Protein AF-A0A6N3CPX9-F1 (afdb_monomer)

Sequence (231 aa):
MLNNKYKLFLEKNFPHSSILKNNNHIKLYKWIYKIDISTDIFLSKLNNNMVSSTLLERFRDILYRFLIIIPLNDAYSSNFYMRLITENILKIVYSLYSTNTLEDIDKIKYRHLNSKLKEIYKNDTYIKSDTDNLFSFYGKYSNEVHNKNYIANIKDMESLINEESTLLNSIFQDFCSMLTIYQKILIYKLQLSQVDLNTSQKLRFEHSLGKEERDKFIALINSINQPTYTL

Radius of gyration: 18.66 Å; Cα contacts (8 Å, |Δi|>4): 195; chains: 1; bounding box: 42×41×58 Å

pLDDT: mean 87.14, std 11.0, range [33.44, 97.69]

Nearest PDB structures (foldseek):
  7sqc-assembly1_1W  TM=2.097E-01  e=2.859E+00  Chlamydomonas reinhardtii
  5vtl-assembly1_A  TM=1.543E-01  e=4.889E+00  Trypanosoma brucei
  7rtw-assembly1_B  TM=1.409E-01  e=7.647E+00  Mus musculus

Foldseek 3Di:
DQLVVLLVVCCVPLVLFLPNVDCLLSVLSLLLVLLVLLLVLLLVLCVPLVLLNVLSVVLNVLSVVLNVVVSLVQLLVNLVSQLVNLLSLLLSLLSLVDPDDNVRSVPDDPVNSVVSVVVVCVVVVPLVVLNVLSVVSNVVSVCVNVPPDPVVVVVSVVCSVVNPDPSSVVCVVVVSSNSLSSLLSSLQSSVDAPVSQDPVSLVSCCVNPRPVRSVVSNVSSCVNNDPPPPD

Mean predicted aligned error: 5.88 Å

Secondary structure (DSSP, 8-state):
-HHHHHHHHHHHH-TT-GGGGSTHHHHHHHHHHHHHHHHHHHHHHSTT-HHHHHHHHHHHHHHHHHHHHGGGT-HHHHHHHHHHHHHHHHHHHHHTT----HHHHHH--HHHHHHHHHHHTTT--TTHHHHHHHHHHHHHHHHHHH---HHHHHHHHHHHHTT---HHHHHHHHHHHHHHHHHHHHHHHTT--GGGS-HHHHHHHHHHH-HHHHHHHHHHHHHHHS-----

Solvent-accessible surface area (backbone atoms only — not comparable to full-atom values): 12992 Å² total; per-residue (Å²): 118,59,66,56,54,57,51,53,50,38,56,71,77,41,70,76,24,37,56,74,80,46,71,60,59,52,53,51,51,51,50,52,54,53,47,54,57,50,49,56,56,52,51,73,66,44,78,85,42,60,50,38,47,52,44,53,52,51,46,51,53,52,53,56,50,43,67,66,46,54,52,67,62,44,64,59,63,46,29,46,47,54,23,50,53,38,51,46,50,53,51,37,58,49,41,77,79,48,92,66,52,58,68,56,59,70,67,52,50,67,78,57,47,53,58,55,50,55,61,53,32,76,81,44,60,84,55,39,66,56,47,55,50,43,54,50,50,29,52,53,26,48,46,63,61,66,56,85,50,68,70,58,53,52,52,51,52,51,33,51,75,68,38,69,58,59,60,66,73,74,46,46,63,58,51,54,51,53,52,49,42,50,51,52,50,50,34,55,75,67,65,47,50,77,85,72,57,47,70,68,61,52,48,50,34,31,76,60,68,28,61,68,56,40,51,52,53,52,49,52,36,48,70,66,69,53,78,82,78,78,126

Structure (mmCIF, N/CA/C/O backbone):
data_AF-A0A6N3CPX9-F1
#
_entry.id   AF-A0A6N3CPX9-F1
#
loop_
_atom_site.group_PDB
_atom_site.id
_atom_site.type_symbol
_atom_site.label_atom_id
_atom_site.label_alt_id
_atom_site.label_comp_id
_atom_site.label_asym_id
_atom_site.label_entity_id
_atom_site.label_seq_id
_atom_site.pdbx_PDB_ins_code
_atom_site.Cartn_x
_atom_site.Cartn_y
_atom_site.Cartn_z
_atom_site.occupancy
_atom_site.B_iso_or_equiv
_atom_site.auth_seq_id
_atom_site.auth_comp_id
_atom_site.auth_asym_id
_atom_site.auth_atom_id
_atom_site.pdbx_PDB_model_num
ATOM 1 N N . MET A 1 1 ? 9.655 -21.040 0.738 1.00 56.59 1 MET A N 1
ATOM 2 C CA . MET A 1 1 ? 8.827 -21.453 -0.423 1.00 56.59 1 MET A CA 1
ATOM 3 C C . MET A 1 1 ? 8.205 -20.286 -1.196 1.00 56.59 1 MET A C 1
ATOM 5 O O . MET A 1 1 ? 8.233 -20.342 -2.417 1.00 56.59 1 MET A O 1
ATOM 9 N N . LEU A 1 2 ? 7.680 -19.229 -0.555 1.00 61.69 2 LEU A N 1
ATOM 10 C CA . LEU A 1 2 ? 7.028 -18.108 -1.262 1.00 61.69 2 LEU A CA 1
ATOM 11 C C . LEU A 1 2 ? 7.986 -17.315 -2.184 1.00 61.69 2 LEU A C 1
ATOM 13 O O . LEU A 1 2 ? 7.649 -17.048 -3.333 1.00 61.69 2 LEU A O 1
ATOM 17 N N . ASN A 1 3 ? 9.205 -17.020 -1.712 1.00 64.44 3 ASN A N 1
ATOM 18 C CA . ASN A 1 3 ? 10.206 -16.215 -2.439 1.00 64.44 3 ASN A CA 1
ATOM 19 C C . ASN A 1 3 ? 10.623 -16.818 -3.788 1.00 64.44 3 ASN A C 1
ATOM 21 O O . ASN A 1 3 ? 10.877 -16.080 -4.734 1.00 64.44 3 ASN A O 1
ATOM 25 N N . ASN A 1 4 ? 10.659 -18.151 -3.885 1.00 75.75 4 ASN A N 1
ATOM 26 C CA . ASN A 1 4 ? 11.041 -18.820 -5.125 1.00 75.75 4 ASN A CA 1
ATOM 27 C C . ASN A 1 4 ? 9.941 -18.719 -6.183 1.00 75.75 4 ASN A C 1
ATOM 29 O O . ASN A 1 4 ? 10.266 -18.661 -7.357 1.00 75.75 4 ASN A O 1
ATOM 33 N N . LYS A 1 5 ? 8.656 -18.645 -5.806 1.00 85.56 5 LYS A N 1
ATOM 34 C CA . LYS A 1 5 ? 7.562 -18.609 -6.791 1.00 85.56 5 LYS A CA 1
ATOM 35 C C . LYS A 1 5 ? 7.587 -17.338 -7.637 1.00 85.56 5 LYS A C 1
ATOM 37 O O . LYS A 1 5 ? 7.495 -17.429 -8.854 1.00 85.56 5 LYS A O 1
ATOM 42 N N . TYR A 1 6 ? 7.740 -16.172 -7.006 1.00 89.56 6 TYR A N 1
ATOM 43 C CA . TYR A 1 6 ? 7.786 -14.909 -7.745 1.00 89.56 6 TYR A CA 1
ATOM 44 C C . TYR A 1 6 ? 9.080 -14.766 -8.547 1.00 89.56 6 TYR A C 1
ATOM 46 O O . TYR A 1 6 ? 9.027 -14.389 -9.710 1.00 89.56 6 TYR A O 1
ATOM 54 N N . LYS A 1 7 ? 10.227 -15.157 -7.977 1.00 90.56 7 LYS A N 1
ATOM 55 C CA . LYS A 1 7 ? 11.491 -15.187 -8.721 1.00 90.56 7 LYS A CA 1
ATOM 56 C C . LYS A 1 7 ? 11.392 -16.072 -9.974 1.00 90.56 7 LYS A C 1
ATOM 58 O O . LYS A 1 7 ? 11.684 -15.592 -11.059 1.00 90.56 7 LYS A O 1
ATOM 63 N N . LEU A 1 8 ? 10.880 -17.300 -9.844 1.00 91.94 8 LEU A N 1
ATOM 64 C CA . LEU A 1 8 ? 10.663 -18.208 -10.979 1.00 91.94 8 LEU A CA 1
ATOM 65 C C . LEU A 1 8 ? 9.677 -17.636 -12.007 1.00 91.94 8 LEU A C 1
ATOM 67 O O . LEU A 1 8 ? 9.855 -17.813 -13.208 1.00 91.94 8 LEU A O 1
ATOM 71 N N . PHE A 1 9 ? 8.629 -16.945 -11.549 1.00 92.75 9 PHE A N 1
ATOM 72 C CA . PHE A 1 9 ? 7.707 -16.241 -12.437 1.00 92.75 9 PHE A CA 1
ATOM 73 C C . PHE A 1 9 ? 8.424 -15.147 -13.243 1.00 92.75 9 PHE A C 1
ATOM 75 O O . PHE A 1 9 ? 8.208 -15.058 -14.451 1.00 92.75 9 PHE A O 1
ATOM 82 N N . LEU A 1 10 ? 9.287 -14.352 -12.608 1.00 92.69 10 LEU A N 1
ATOM 83 C CA . LEU A 1 10 ? 10.061 -13.316 -13.289 1.00 92.69 10 LEU A CA 1
ATOM 84 C C . LEU A 1 10 ? 11.075 -13.904 -14.267 1.00 92.69 10 LEU A C 1
ATOM 86 O O . LEU A 1 10 ? 11.111 -13.482 -15.412 1.00 92.69 10 LEU A O 1
ATOM 90 N N . GLU A 1 11 ? 11.838 -14.913 -13.857 1.00 92.31 11 GLU A N 1
ATOM 91 C CA . GLU A 1 11 ? 12.814 -15.583 -14.727 1.00 92.31 11 GLU A CA 1
ATOM 92 C C . GLU A 1 11 ? 12.144 -16.205 -15.960 1.00 92.31 11 GLU A C 1
ATOM 94 O O . GLU A 1 11 ? 12.711 -16.184 -17.048 1.00 92.31 11 GLU A O 1
ATOM 99 N N . LYS A 1 12 ? 10.914 -16.717 -15.818 1.00 94.62 12 LYS A N 1
ATOM 100 C CA . LYS A 1 12 ? 10.155 -17.302 -16.929 1.00 94.62 12 LYS A CA 1
ATOM 101 C C . LYS A 1 12 ? 9.571 -16.259 -17.888 1.00 94.62 12 LYS A C 1
ATOM 103 O O . LYS A 1 12 ? 9.567 -16.496 -19.091 1.00 94.62 12 LYS A O 1
ATOM 108 N N . ASN A 1 13 ? 9.003 -15.167 -17.371 1.00 93.88 13 ASN A N 1
ATOM 109 C CA . ASN A 1 13 ? 8.182 -14.242 -18.171 1.00 93.88 13 ASN A CA 1
ATOM 110 C C . ASN A 1 13 ? 8.872 -12.902 -18.470 1.00 93.88 13 ASN A C 1
ATOM 112 O O . ASN A 1 13 ? 8.485 -12.213 -19.408 1.00 93.88 13 ASN A O 1
ATOM 116 N N . PHE A 1 14 ? 9.895 -12.546 -17.695 1.00 90.06 14 PHE A N 1
ATOM 117 C CA . PHE A 1 14 ? 10.687 -11.322 -17.819 1.00 90.06 14 PHE A CA 1
ATOM 118 C C . PHE A 1 14 ? 12.198 -11.620 -17.682 1.00 90.06 14 PHE A C 1
ATOM 120 O O . PHE A 1 14 ? 12.870 -10.990 -16.860 1.00 90.06 14 PHE A O 1
ATOM 127 N N . PRO A 1 15 ? 12.760 -12.575 -18.456 1.00 88.75 15 PRO A N 1
ATOM 128 C CA . PRO A 1 15 ? 14.143 -13.050 -18.285 1.00 88.75 15 PRO A CA 1
ATOM 129 C C . PRO A 1 15 ? 15.208 -11.954 -18.449 1.00 88.75 15 PRO A C 1
ATOM 131 O O . PRO A 1 15 ? 16.289 -12.056 -17.878 1.00 88.75 15 PRO A O 1
ATOM 134 N N . HIS A 1 16 ? 14.880 -10.899 -19.193 1.00 85.94 16 HIS A N 1
ATOM 135 C CA . HIS A 1 16 ? 15.738 -9.747 -19.491 1.00 85.94 16 HIS A CA 1
ATOM 136 C C . HIS A 1 16 ? 15.525 -8.567 -18.533 1.00 85.94 16 HIS A C 1
ATOM 138 O O . HIS A 1 16 ? 16.047 -7.475 -18.725 1.00 85.94 16 HIS A O 1
ATOM 144 N N . SER A 1 17 ? 14.713 -8.738 -17.488 1.00 86.38 17 SER A N 1
ATOM 145 C CA . SER A 1 17 ? 14.452 -7.630 -16.578 1.00 86.38 17 SER A CA 1
ATOM 146 C C . SER A 1 17 ? 15.668 -7.323 -15.709 1.00 86.38 17 SER A C 1
ATOM 148 O O . SER A 1 17 ? 16.156 -8.175 -14.960 1.00 86.38 17 SER A O 1
ATOM 150 N N . SER A 1 18 ? 16.086 -6.057 -15.707 1.00 84.62 18 SER A N 1
ATOM 151 C CA . SER A 1 18 ? 17.150 -5.547 -14.837 1.00 84.62 18 SER A CA 1
ATOM 152 C C . SER A 1 18 ? 16.872 -5.789 -13.347 1.00 84.62 18 SER A C 1
ATOM 154 O O . SER A 1 18 ? 17.808 -5.908 -12.553 1.00 84.62 18 SER A O 1
ATOM 156 N N . ILE A 1 19 ? 15.602 -5.938 -12.943 1.00 86.25 19 ILE A N 1
ATOM 157 C CA . ILE A 1 19 ? 15.236 -6.168 -11.538 1.00 86.25 19 ILE A CA 1
ATOM 158 C C . ILE A 1 19 ? 15.700 -7.535 -11.021 1.00 86.25 19 ILE A C 1
ATOM 160 O O . ILE A 1 19 ? 15.842 -7.702 -9.807 1.00 86.25 19 ILE A O 1
ATOM 164 N N . LEU A 1 20 ? 15.952 -8.504 -11.913 1.00 87.00 20 LEU A N 1
ATOM 165 C CA . LEU A 1 20 ? 16.500 -9.817 -11.552 1.00 87.00 20 LEU A CA 1
ATOM 166 C C . LEU A 1 20 ? 17.939 -9.707 -11.026 1.00 87.00 20 LEU A C 1
ATOM 168 O O . LEU A 1 20 ? 18.378 -10.569 -10.265 1.00 87.00 20 LEU A O 1
ATOM 172 N N . LYS A 1 21 ? 18.650 -8.619 -11.362 1.00 83.00 21 LYS A N 1
ATOM 173 C CA . LYS A 1 21 ? 20.031 -8.347 -10.930 1.00 83.00 21 LYS A CA 1
ATOM 174 C C . LYS A 1 21 ? 20.125 -7.938 -9.450 1.00 83.00 21 LYS A C 1
ATOM 176 O O . LYS A 1 21 ? 21.217 -7.915 -8.891 1.00 83.00 21 LYS A O 1
ATOM 181 N N . ASN A 1 22 ? 19.006 -7.617 -8.789 1.00 77.19 22 ASN A N 1
ATOM 182 C CA . ASN A 1 22 ? 18.973 -7.224 -7.375 1.00 77.19 22 ASN A CA 1
ATOM 183 C C . ASN A 1 22 ? 17.966 -8.055 -6.567 1.00 77.19 22 ASN A C 1
ATOM 185 O O . ASN A 1 22 ? 17.021 -8.596 -7.115 1.00 77.19 22 ASN A O 1
ATOM 189 N N . ASN A 1 23 ? 18.112 -8.123 -5.240 1.00 84.31 23 ASN A N 1
ATOM 190 C CA . ASN A 1 23 ? 17.177 -8.865 -4.374 1.00 84.31 23 ASN A CA 1
ATOM 191 C C . ASN A 1 23 ? 15.930 -8.059 -3.957 1.00 84.31 23 ASN A C 1
ATOM 193 O O . ASN A 1 23 ? 15.095 -8.560 -3.195 1.00 84.31 23 ASN A O 1
ATOM 197 N N . ASN A 1 24 ? 15.782 -6.809 -4.408 1.00 85.31 24 ASN A N 1
ATOM 198 C CA . ASN A 1 24 ? 14.670 -5.963 -3.981 1.00 85.31 24 ASN A CA 1
ATOM 199 C C . ASN A 1 24 ? 13.333 -6.430 -4.568 1.00 85.31 24 ASN A C 1
ATOM 201 O O . ASN A 1 24 ? 12.311 -6.223 -3.922 1.00 85.31 24 ASN A O 1
ATOM 205 N N . HIS A 1 25 ? 13.316 -7.157 -5.692 1.00 87.94 25 HIS A N 1
ATOM 206 C CA . HIS A 1 25 ? 12.081 -7.757 -6.219 1.00 87.94 25 HIS A CA 1
ATOM 207 C C . HIS A 1 25 ? 11.491 -8.800 -5.251 1.00 87.94 25 HIS A C 1
ATOM 209 O O . HIS A 1 25 ? 10.276 -8.863 -5.063 1.00 87.94 25 HIS A O 1
ATOM 215 N N . ILE A 1 26 ? 12.343 -9.569 -4.558 1.00 89.25 26 ILE A N 1
ATOM 216 C CA . ILE A 1 26 ? 11.909 -10.524 -3.526 1.00 89.25 26 ILE A CA 1
ATOM 217 C C . ILE A 1 26 ? 11.346 -9.774 -2.319 1.00 89.25 26 ILE A C 1
ATOM 219 O O . ILE A 1 26 ? 10.313 -10.158 -1.772 1.00 89.25 26 ILE A O 1
ATOM 223 N N . LYS A 1 27 ? 12.017 -8.697 -1.892 1.00 89.94 27 LYS A N 1
ATOM 224 C CA . LYS A 1 27 ? 11.553 -7.877 -0.765 1.00 89.94 27 LYS A CA 1
ATOM 225 C C . LYS A 1 27 ? 10.222 -7.190 -1.078 1.00 89.94 27 LYS A C 1
ATOM 227 O O . LYS A 1 27 ? 9.343 -7.191 -0.223 1.00 89.94 27 LYS A O 1
ATOM 232 N N . LEU A 1 28 ? 10.062 -6.662 -2.291 1.00 91.75 28 LEU A N 1
ATOM 233 C CA . LEU A 1 28 ? 8.818 -6.064 -2.778 1.00 91.75 28 LEU A CA 1
ATOM 234 C C . LEU A 1 28 ? 7.671 -7.074 -2.707 1.00 91.75 28 LEU A C 1
ATOM 236 O O . LEU A 1 28 ? 6.628 -6.793 -2.122 1.00 91.75 28 LEU A O 1
ATOM 240 N N . TYR A 1 29 ? 7.897 -8.277 -3.234 1.00 92.31 29 TYR A N 1
ATOM 241 C CA . TYR A 1 29 ? 6.909 -9.348 -3.205 1.00 92.31 29 TYR A CA 1
ATOM 242 C C . TYR A 1 29 ? 6.515 -9.754 -1.781 1.00 92.31 29 TYR A C 1
ATOM 244 O O . TYR A 1 29 ? 5.329 -9.897 -1.487 1.00 92.31 29 TYR A O 1
ATOM 252 N N . LYS A 1 30 ? 7.485 -9.865 -0.862 1.00 90.50 30 LYS A N 1
ATOM 253 C CA . LYS A 1 30 ? 7.198 -10.107 0.561 1.00 90.50 30 LYS A CA 1
ATOM 254 C C . LYS A 1 30 ? 6.344 -9.001 1.175 1.00 90.50 30 LYS A C 1
ATOM 256 O O . LYS A 1 30 ? 5.428 -9.312 1.929 1.00 90.50 30 LYS A O 1
ATOM 261 N N . TRP A 1 31 ? 6.630 -7.737 0.863 1.00 92.62 31 TRP A N 1
ATOM 262 C CA . TRP A 1 31 ? 5.837 -6.607 1.344 1.00 92.62 31 TRP A CA 1
ATOM 263 C C . TRP A 1 31 ? 4.403 -6.657 0.831 1.00 92.62 31 TRP A C 1
ATOM 265 O O . TRP A 1 31 ? 3.477 -6.515 1.621 1.00 92.62 31 TRP A O 1
ATOM 275 N N . ILE A 1 32 ? 4.203 -6.929 -0.457 1.00 94.31 32 ILE A N 1
ATOM 276 C CA . ILE A 1 32 ? 2.855 -7.037 -1.029 1.00 94.31 32 ILE A CA 1
ATOM 277 C C . ILE A 1 32 ? 2.090 -8.196 -0.402 1.00 94.31 32 ILE A C 1
ATOM 279 O O . ILE A 1 32 ? 0.946 -8.023 -0.000 1.00 94.31 32 ILE A O 1
ATOM 283 N N . TYR A 1 33 ? 2.738 -9.344 -0.215 1.00 91.56 33 TYR A N 1
ATOM 284 C CA . TYR A 1 33 ? 2.108 -10.479 0.450 1.00 91.56 33 TYR A CA 1
ATOM 285 C C . TYR A 1 33 ? 1.808 -10.204 1.933 1.00 91.56 33 TYR A C 1
ATOM 287 O O . TYR A 1 33 ? 0.779 -10.621 2.450 1.00 91.56 33 TYR A O 1
ATOM 295 N N . LYS A 1 34 ? 2.676 -9.464 2.634 1.00 91.56 34 LYS A N 1
ATOM 296 C CA . LYS A 1 34 ? 2.414 -8.994 4.004 1.00 91.56 34 LYS A CA 1
ATOM 297 C C . LYS A 1 34 ? 1.163 -8.129 4.062 1.00 91.56 34 LYS A C 1
ATOM 299 O O . LYS A 1 34 ? 0.331 -8.332 4.943 1.00 91.56 34 LYS A O 1
ATOM 304 N N . ILE A 1 35 ? 1.032 -7.197 3.125 1.00 93.88 35 ILE A N 1
ATOM 305 C CA . ILE A 1 35 ? -0.144 -6.339 3.034 1.00 93.88 35 ILE A CA 1
ATOM 306 C C . ILE A 1 35 ? -1.383 -7.147 2.698 1.00 93.88 35 ILE A C 1
ATOM 308 O O . ILE A 1 35 ? -2.384 -6.952 3.367 1.00 93.88 35 ILE A O 1
ATOM 312 N N . ASP A 1 36 ? -1.301 -8.107 1.782 1.00 92.31 36 ASP A N 1
ATOM 313 C CA . ASP A 1 36 ? -2.423 -8.983 1.446 1.00 92.31 36 ASP A CA 1
ATOM 314 C C . ASP A 1 36 ? -3.027 -9.678 2.678 1.00 92.31 36 ASP A C 1
ATOM 316 O O . ASP A 1 36 ? -4.240 -9.612 2.891 1.00 92.31 36 ASP A O 1
ATOM 320 N N . ILE A 1 37 ? -2.178 -10.264 3.536 1.00 90.25 37 ILE A N 1
ATOM 321 C CA . ILE A 1 37 ? -2.631 -10.892 4.788 1.00 90.25 37 ILE A CA 1
ATOM 322 C C . ILE A 1 37 ? -3.198 -9.843 5.757 1.00 90.25 37 ILE A C 1
ATOM 324 O O . ILE A 1 37 ? -4.230 -10.079 6.385 1.00 90.25 37 ILE A O 1
ATOM 328 N N . SER A 1 38 ? -2.536 -8.690 5.911 1.00 91.25 38 SER A N 1
ATOM 329 C CA . SER A 1 38 ? -3.039 -7.611 6.774 1.00 91.25 38 SER A CA 1
ATOM 330 C C . SER A 1 38 ? -4.400 -7.091 6.307 1.00 91.25 38 SER A C 1
ATOM 332 O O . SER A 1 38 ? -5.275 -6.858 7.136 1.00 91.25 38 SER A O 1
ATOM 3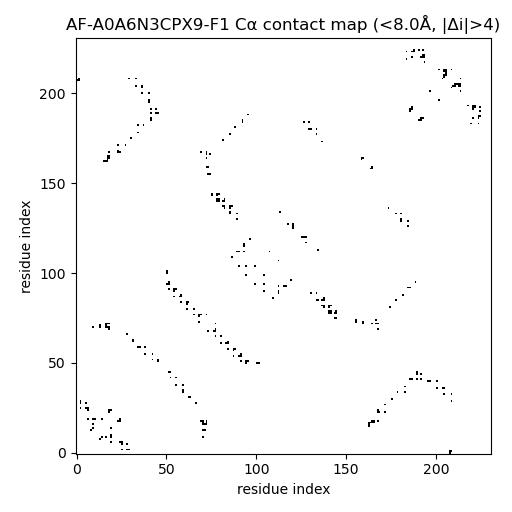34 N N . THR A 1 39 ? -4.606 -6.961 4.999 1.00 92.69 39 THR A N 1
ATOM 335 C CA . THR A 1 39 ? -5.865 -6.529 4.389 1.00 92.69 39 THR A CA 1
ATOM 336 C C . THR A 1 39 ? -7.002 -7.492 4.720 1.00 92.69 39 THR A C 1
ATOM 338 O O . THR A 1 39 ? -8.071 -7.019 5.089 1.00 92.69 39 THR A O 1
ATOM 341 N N . ASP A 1 40 ? -6.777 -8.812 4.724 1.00 90.38 40 ASP A N 1
ATOM 342 C CA . ASP A 1 40 ? -7.797 -9.779 5.171 1.00 90.38 40 ASP A CA 1
ATOM 343 C C . ASP A 1 40 ? -8.213 -9.568 6.630 1.00 90.38 40 ASP A C 1
ATOM 345 O O . ASP A 1 40 ? -9.390 -9.671 6.982 1.00 90.38 40 ASP A O 1
ATOM 349 N N . ILE A 1 41 ? -7.249 -9.245 7.495 1.00 90.31 41 ILE A N 1
ATOM 350 C CA . ILE A 1 41 ? -7.527 -8.934 8.900 1.00 90.31 41 ILE A CA 1
ATOM 351 C C . ILE A 1 41 ? -8.362 -7.653 8.994 1.00 90.31 41 ILE A C 1
ATOM 353 O O . ILE A 1 41 ? -9.376 -7.629 9.691 1.00 90.31 41 ILE A O 1
ATOM 357 N N . PHE A 1 42 ? -7.986 -6.604 8.260 1.00 92.94 42 PHE A N 1
ATOM 358 C CA . PHE A 1 42 ? -8.721 -5.340 8.254 1.00 92.94 42 PHE A CA 1
ATOM 359 C C . PHE A 1 42 ? -10.148 -5.496 7.715 1.00 92.94 42 PHE A C 1
ATOM 361 O O . PHE A 1 42 ? -11.088 -4.966 8.306 1.00 92.94 42 PHE A O 1
ATOM 368 N N . LEU A 1 43 ? -10.334 -6.279 6.651 1.00 92.00 43 LEU A N 1
ATOM 369 C CA . LEU A 1 43 ? -11.649 -6.584 6.088 1.00 92.00 43 LEU A CA 1
ATOM 370 C C . LEU A 1 43 ? -12.561 -7.267 7.110 1.00 92.00 43 LEU A C 1
ATOM 372 O O . LEU A 1 43 ? -13.726 -6.892 7.221 1.00 92.00 43 LEU A O 1
ATOM 376 N N . SER A 1 44 ? -12.022 -8.191 7.913 1.00 89.00 44 SER A N 1
ATOM 377 C CA . SER A 1 44 ? -12.787 -8.859 8.976 1.00 89.00 44 SER A CA 1
ATOM 378 C C . SER A 1 44 ? -13.276 -7.908 10.079 1.00 89.00 44 SER A C 1
ATOM 380 O O . SER A 1 44 ? -14.227 -8.230 10.787 1.00 89.00 44 SER A O 1
ATOM 382 N N . LYS A 1 45 ? -12.662 -6.724 10.214 1.00 89.38 45 LYS A N 1
ATOM 383 C CA . LYS A 1 45 ? -13.032 -5.695 11.199 1.00 89.38 45 LYS A CA 1
ATOM 384 C C . LYS A 1 45 ? -13.986 -4.635 10.671 1.00 89.38 45 LYS A C 1
ATOM 386 O O . LYS A 1 45 ? -14.628 -3.954 11.465 1.00 89.38 45 LYS A O 1
ATOM 391 N N . LEU A 1 46 ? -14.105 -4.497 9.355 1.00 89.31 46 LEU A N 1
ATOM 392 C CA . LEU A 1 46 ? -14.909 -3.444 8.743 1.00 89.31 46 LEU A CA 1
ATOM 393 C C . LEU A 1 46 ? -16.426 -3.683 8.810 1.00 89.31 46 LEU A C 1
ATOM 395 O O . LEU A 1 46 ? -17.147 -2.814 8.338 1.00 89.31 46 LEU A O 1
ATOM 399 N N . ASN A 1 47 ? -16.907 -4.793 9.397 1.00 68.44 47 ASN A N 1
ATOM 400 C CA . ASN A 1 47 ? -18.305 -5.076 9.786 1.00 68.44 47 ASN A CA 1
ATOM 401 C C . ASN A 1 47 ? -19.367 -4.197 9.080 1.00 68.44 47 ASN A C 1
ATOM 403 O O . ASN A 1 47 ? -19.924 -3.278 9.676 1.00 68.44 47 ASN A O 1
ATOM 407 N N . ASN A 1 48 ? -19.654 -4.503 7.808 1.00 72.50 48 ASN A N 1
ATOM 408 C CA . ASN A 1 48 ? -20.641 -3.849 6.926 1.00 72.50 48 ASN A CA 1
ATOM 409 C C . ASN A 1 48 ? -20.278 -2.474 6.320 1.00 72.50 48 ASN A C 1
ATOM 411 O O . ASN A 1 48 ? -21.091 -1.914 5.583 1.00 72.50 48 ASN A O 1
ATOM 415 N N . ASN A 1 49 ? -19.070 -1.937 6.515 1.00 87.38 49 ASN A N 1
ATOM 416 C CA . ASN A 1 49 ? -18.585 -0.774 5.760 1.00 87.38 49 ASN A CA 1
ATOM 417 C C . ASN A 1 49 ? -18.182 -1.183 4.330 1.00 87.38 49 ASN A C 1
ATOM 419 O O . ASN A 1 49 ? -17.004 -1.339 4.003 1.00 87.38 49 ASN A O 1
ATOM 423 N N . MET A 1 50 ? -19.189 -1.353 3.470 1.00 90.94 50 MET A N 1
ATOM 424 C CA . MET A 1 50 ? -19.021 -1.825 2.091 1.00 90.94 50 MET A CA 1
ATOM 425 C C . MET A 1 50 ? -18.085 -0.931 1.264 1.00 90.94 50 MET A C 1
ATOM 427 O O . MET A 1 50 ? -17.334 -1.433 0.427 1.00 90.94 50 MET A O 1
ATOM 431 N N . VAL A 1 51 ? -18.094 0.383 1.509 1.00 95.38 51 VAL A N 1
ATOM 432 C CA . VAL A 1 51 ? -17.255 1.350 0.786 1.00 95.38 51 VAL A CA 1
ATOM 433 C C . VAL A 1 51 ? -15.779 1.134 1.109 1.00 95.38 51 VAL A C 1
ATOM 435 O O . VAL A 1 51 ? -14.977 0.946 0.193 1.00 95.38 51 VAL A O 1
ATOM 438 N N . SER A 1 52 ? -15.426 1.092 2.397 1.00 95.00 52 SER A N 1
ATOM 439 C CA . SER A 1 52 ? -14.045 0.846 2.830 1.00 95.00 52 SER A CA 1
ATOM 440 C C . SER A 1 52 ? -13.578 -0.530 2.369 1.00 95.00 52 SER A C 1
ATOM 442 O O . SER A 1 52 ? -12.510 -0.637 1.773 1.00 95.00 52 SER A O 1
ATOM 444 N N . SER A 1 53 ? -14.397 -1.574 2.548 1.00 95.31 53 SER A N 1
ATOM 445 C CA . SER A 1 53 ? -14.063 -2.929 2.094 1.00 95.31 53 SER A CA 1
ATOM 446 C C . SER A 1 53 ? -13.780 -2.985 0.591 1.00 95.31 53 SER A C 1
ATOM 448 O O . SER A 1 53 ? -12.781 -3.567 0.178 1.00 95.31 53 SER A O 1
ATOM 450 N N . THR A 1 54 ? -14.595 -2.313 -0.228 1.00 96.31 54 THR A N 1
ATOM 451 C CA . THR A 1 54 ? -14.377 -2.255 -1.683 1.00 96.31 54 THR A CA 1
ATOM 452 C C . THR A 1 54 ? -13.071 -1.543 -2.037 1.00 96.31 54 THR A C 1
ATOM 454 O O . THR A 1 54 ? -12.355 -1.971 -2.943 1.00 96.31 54 THR A O 1
ATOM 457 N N . LEU A 1 55 ? -12.729 -0.463 -1.331 1.00 97.00 55 LEU A N 1
ATOM 458 C CA . LEU A 1 55 ? -11.468 0.247 -1.549 1.00 97.00 55 LEU A CA 1
ATOM 459 C C . LEU A 1 55 ? -10.253 -0.595 -1.125 1.00 97.00 55 LEU A C 1
ATOM 461 O O . LEU A 1 55 ? -9.257 -0.591 -1.845 1.00 97.00 55 LEU A O 1
ATOM 465 N N . LEU A 1 56 ? -10.342 -1.359 -0.029 1.00 96.56 56 LEU A N 1
ATOM 466 C CA . LEU A 1 56 ? -9.291 -2.295 0.395 1.00 96.56 56 LEU A CA 1
ATOM 467 C C . LEU A 1 56 ? -9.048 -3.405 -0.644 1.00 96.56 56 LEU A C 1
ATOM 469 O O . LEU A 1 56 ? -7.894 -3.711 -0.939 1.00 96.56 56 LEU A O 1
ATOM 473 N N . GLU A 1 57 ? -10.101 -3.968 -1.239 1.00 95.75 57 GLU A N 1
ATOM 474 C CA . GLU A 1 57 ? -9.953 -4.960 -2.319 1.00 95.75 57 GLU A CA 1
ATOM 475 C C . GLU A 1 57 ? -9.339 -4.338 -3.583 1.00 95.75 57 GLU A C 1
ATOM 477 O O . GLU A 1 57 ? -8.396 -4.879 -4.162 1.00 95.75 57 GLU A O 1
ATOM 482 N N . ARG A 1 58 ? -9.774 -3.129 -3.967 1.00 96.44 58 ARG A N 1
ATOM 483 C CA . ARG A 1 58 ? -9.144 -2.387 -5.076 1.00 96.44 58 ARG A CA 1
ATOM 484 C C . ARG A 1 58 ? -7.663 -2.114 -4.814 1.00 96.44 58 ARG A C 1
ATOM 486 O O . ARG A 1 58 ? -6.858 -2.160 -5.742 1.00 96.44 58 ARG A O 1
ATOM 493 N N . PHE A 1 59 ? -7.288 -1.817 -3.572 1.00 97.56 59 PHE A N 1
ATOM 494 C CA . PHE A 1 59 ? -5.893 -1.609 -3.197 1.00 97.56 59 PHE A CA 1
ATOM 495 C C . PHE A 1 59 ? -5.050 -2.863 -3.421 1.00 97.56 59 PHE A C 1
ATOM 497 O O . PHE A 1 59 ? -3.980 -2.784 -4.026 1.00 97.56 59 PHE A O 1
ATOM 504 N N . ARG A 1 60 ? -5.560 -4.025 -3.004 1.00 95.81 60 ARG A N 1
ATOM 505 C CA . ARG A 1 60 ? -4.932 -5.329 -3.244 1.00 95.81 60 ARG A CA 1
ATOM 506 C C . ARG A 1 60 ? -4.705 -5.574 -4.740 1.00 95.81 60 ARG A C 1
ATOM 508 O O . ARG A 1 60 ? -3.586 -5.905 -5.136 1.00 95.81 60 ARG A O 1
ATOM 515 N N . ASP A 1 61 ? -5.707 -5.311 -5.574 1.00 96.62 61 ASP A N 1
ATOM 516 C CA . ASP A 1 61 ? -5.581 -5.434 -7.032 1.00 96.62 61 ASP A CA 1
ATOM 517 C C . ASP A 1 61 ? -4.502 -4.511 -7.616 1.00 96.62 61 ASP A C 1
ATOM 519 O O . ASP A 1 61 ? -3.730 -4.918 -8.491 1.00 96.62 61 ASP A O 1
ATOM 523 N N . ILE A 1 62 ? -4.415 -3.268 -7.129 1.00 97.56 62 ILE A N 1
ATOM 524 C CA . ILE A 1 62 ? -3.379 -2.312 -7.546 1.00 97.56 62 ILE A CA 1
ATOM 525 C C . ILE A 1 62 ? -1.984 -2.850 -7.202 1.00 97.56 62 ILE A C 1
ATOM 527 O O . ILE A 1 62 ? -1.087 -2.790 -8.046 1.00 97.56 62 ILE A O 1
ATOM 531 N N . LEU A 1 63 ? -1.792 -3.412 -6.004 1.00 97.31 63 LEU A N 1
ATOM 532 C CA . LEU A 1 63 ? -0.509 -3.992 -5.593 1.00 97.31 63 LEU A CA 1
ATOM 533 C C . LEU A 1 63 ? -0.122 -5.201 -6.455 1.00 97.31 63 LEU A C 1
ATOM 535 O O . LEU A 1 63 ? 1.033 -5.321 -6.868 1.00 97.31 63 LEU A O 1
ATOM 539 N N . TYR A 1 64 ? -1.070 -6.076 -6.791 1.00 95.19 64 TYR A N 1
ATOM 540 C CA . TYR A 1 64 ? -0.797 -7.214 -7.674 1.00 95.19 64 TYR A CA 1
ATOM 541 C C . TYR A 1 64 ? -0.443 -6.793 -9.094 1.00 95.19 64 TYR A C 1
ATOM 543 O O . TYR A 1 64 ? 0.495 -7.333 -9.682 1.00 95.19 64 TYR A O 1
ATOM 551 N N . ARG A 1 65 ? -1.122 -5.781 -9.632 1.00 96.25 65 ARG A N 1
ATOM 552 C CA . ARG A 1 65 ? -0.744 -5.192 -10.920 1.00 96.25 65 ARG A CA 1
ATOM 553 C C . ARG A 1 65 ? 0.641 -4.558 -10.858 1.00 96.25 65 ARG A C 1
ATOM 555 O O . ARG A 1 65 ? 1.414 -4.710 -11.798 1.00 96.25 65 ARG A O 1
ATOM 562 N N . PHE A 1 66 ? 1.003 -3.930 -9.742 1.00 95.69 66 PHE A N 1
ATOM 563 C CA . PHE A 1 66 ? 2.335 -3.359 -9.571 1.00 95.69 66 PHE A CA 1
ATOM 564 C C . PHE A 1 66 ? 3.453 -4.416 -9.645 1.00 95.69 66 PHE A C 1
ATOM 566 O O . PHE A 1 66 ? 4.487 -4.152 -10.257 1.00 95.69 66 PHE A O 1
ATOM 573 N N . LEU A 1 67 ? 3.232 -5.640 -9.140 1.00 93.31 67 LEU A N 1
ATOM 574 C CA . LEU A 1 67 ? 4.171 -6.765 -9.323 1.00 93.31 67 LEU A CA 1
ATOM 575 C C . LEU A 1 67 ? 4.363 -7.162 -10.791 1.00 93.31 67 LEU A C 1
ATOM 577 O O . LEU A 1 67 ? 5.423 -7.651 -11.158 1.00 93.31 67 LEU A O 1
ATOM 581 N N . ILE A 1 68 ? 3.352 -6.972 -11.634 1.00 92.56 68 ILE A N 1
ATOM 582 C CA . ILE A 1 68 ? 3.438 -7.289 -13.066 1.00 92.56 68 ILE A CA 1
ATOM 583 C C . ILE A 1 68 ? 4.135 -6.162 -13.834 1.00 92.56 68 ILE A C 1
ATOM 585 O O . ILE A 1 68 ? 4.790 -6.415 -14.839 1.00 92.56 68 ILE A O 1
ATOM 589 N N . ILE A 1 69 ? 4.003 -4.923 -13.361 1.00 91.81 69 ILE A N 1
ATOM 590 C CA . ILE A 1 69 ? 4.538 -3.734 -14.028 1.00 91.81 69 ILE A CA 1
ATOM 591 C C . ILE A 1 69 ? 6.000 -3.489 -13.681 1.00 91.81 69 ILE A C 1
ATOM 593 O O . ILE A 1 69 ? 6.782 -3.151 -14.563 1.00 91.81 69 ILE A O 1
ATOM 597 N N . ILE A 1 70 ? 6.401 -3.695 -12.426 1.00 90.62 70 ILE A N 1
ATOM 598 C CA . ILE A 1 70 ? 7.776 -3.425 -11.996 1.00 90.62 70 ILE A CA 1
ATOM 599 C C . ILE A 1 70 ? 8.871 -4.138 -12.822 1.00 90.62 70 ILE A C 1
ATOM 601 O O . ILE A 1 70 ? 9.913 -3.523 -13.053 1.00 90.62 70 ILE A O 1
ATOM 605 N N . PRO A 1 71 ? 8.687 -5.379 -13.326 1.00 90.00 71 PRO A N 1
ATOM 606 C CA . PRO A 1 71 ? 9.685 -6.064 -14.142 1.00 90.00 71 PRO A CA 1
ATOM 607 C C . PRO A 1 71 ? 9.792 -5.509 -15.559 1.00 90.00 71 PRO A C 1
ATOM 609 O O . PRO A 1 71 ? 10.817 -5.725 -16.200 1.00 90.00 71 PRO A O 1
ATOM 612 N N . LEU A 1 72 ? 8.788 -4.765 -16.034 1.00 88.00 72 LEU A N 1
ATOM 613 C CA . LEU A 1 72 ? 8.902 -4.006 -17.282 1.00 88.00 72 LEU A CA 1
ATOM 614 C C . LEU A 1 72 ? 9.942 -2.900 -17.164 1.00 88.00 72 LEU A C 1
ATOM 616 O O . LEU A 1 72 ? 10.407 -2.402 -18.181 1.00 88.00 72 LEU A O 1
ATOM 620 N N . ASN A 1 73 ? 10.297 -2.528 -15.928 1.00 83.44 73 ASN A N 1
ATOM 621 C CA . ASN A 1 73 ? 11.327 -1.552 -15.634 1.00 83.44 73 ASN A CA 1
ATOM 622 C C . ASN A 1 73 ? 11.027 -0.148 -16.215 1.00 83.44 73 ASN A C 1
ATOM 624 O O . ASN A 1 73 ? 11.905 0.705 -16.314 1.00 83.44 73 ASN A O 1
ATOM 628 N N . ASP A 1 74 ? 9.763 0.102 -16.564 1.00 84.75 74 ASP A N 1
ATOM 629 C CA . ASP A 1 74 ? 9.293 1.376 -17.090 1.00 84.75 74 ASP A CA 1
ATOM 630 C C . ASP A 1 74 ? 9.052 2.366 -15.946 1.00 84.75 74 ASP A C 1
ATOM 632 O O . ASP A 1 74 ? 8.188 2.158 -15.080 1.00 84.75 74 ASP A O 1
ATOM 636 N N . ALA A 1 75 ? 9.833 3.448 -15.949 1.00 85.44 75 ALA A N 1
ATOM 637 C CA . ALA A 1 75 ? 9.762 4.506 -14.952 1.00 85.44 75 ALA A CA 1
ATOM 638 C C . ALA A 1 75 ? 8.386 5.177 -14.952 1.00 85.44 75 ALA A C 1
ATOM 640 O O . ALA A 1 75 ? 7.820 5.410 -13.880 1.00 85.44 75 ALA A O 1
ATOM 641 N N . TYR A 1 76 ? 7.807 5.414 -16.133 1.00 86.94 76 TYR A N 1
ATOM 642 C CA . TYR A 1 76 ? 6.506 6.064 -16.252 1.00 86.94 76 TYR A CA 1
ATOM 643 C C . TYR A 1 76 ? 5.404 5.225 -15.602 1.00 86.94 76 TYR A C 1
ATOM 645 O O . TYR A 1 76 ? 4.713 5.699 -14.693 1.00 86.94 76 TYR A O 1
ATOM 653 N N . SER A 1 77 ? 5.274 3.957 -16.006 1.00 90.12 77 SER A N 1
ATOM 654 C CA . SER A 1 77 ? 4.285 3.044 -15.428 1.00 90.12 77 SER A CA 1
ATOM 655 C C . SER A 1 77 ? 4.515 2.844 -13.935 1.00 90.12 77 SER A C 1
ATOM 657 O O . SER A 1 77 ? 3.562 2.872 -13.159 1.00 90.12 77 SER A O 1
ATOM 659 N N . SER A 1 78 ? 5.764 2.702 -13.491 1.00 91.81 78 SER A N 1
ATOM 660 C CA . SER A 1 78 ? 6.051 2.526 -12.064 1.00 91.81 78 SER A CA 1
ATOM 661 C C . SER A 1 78 ? 5.638 3.749 -11.245 1.00 91.81 78 SER A C 1
ATOM 663 O O . SER A 1 78 ? 4.954 3.598 -10.233 1.00 91.81 78 SER A O 1
ATOM 665 N N . ASN A 1 79 ? 5.956 4.962 -11.706 1.00 93.06 79 ASN A N 1
ATOM 666 C CA . ASN A 1 79 ? 5.536 6.207 -11.056 1.00 93.06 79 ASN A CA 1
ATOM 667 C C . ASN A 1 79 ? 4.009 6.377 -11.067 1.00 93.06 79 ASN A C 1
ATOM 669 O O . ASN A 1 79 ? 3.426 6.802 -10.066 1.00 93.06 79 ASN A O 1
ATOM 673 N N . PHE A 1 80 ? 3.342 5.983 -12.156 1.00 94.44 80 PHE A N 1
ATOM 674 C CA . PHE A 1 80 ? 1.882 5.957 -12.232 1.00 94.44 80 PHE A CA 1
ATOM 675 C C . PHE A 1 80 ? 1.270 5.042 -11.164 1.00 94.44 80 PHE A C 1
ATOM 677 O O . PHE A 1 80 ? 0.357 5.459 -10.448 1.00 94.44 80 PHE A O 1
ATOM 684 N N . TYR A 1 81 ? 1.794 3.826 -10.997 1.00 96.62 81 TYR A N 1
ATOM 685 C CA . TYR A 1 81 ? 1.310 2.910 -9.965 1.00 96.62 81 TYR A CA 1
ATOM 686 C C . TYR A 1 81 ? 1.638 3.392 -8.551 1.00 96.62 81 TYR A C 1
ATOM 688 O O . TYR A 1 81 ? 0.776 3.296 -7.684 1.00 96.62 81 TYR A O 1
ATOM 696 N N . MET A 1 82 ? 2.817 3.974 -8.311 1.00 97.12 82 MET A N 1
ATOM 697 C CA . MET A 1 82 ? 3.156 4.577 -7.014 1.00 97.12 82 MET A CA 1
ATOM 698 C C . MET A 1 82 ? 2.164 5.684 -6.631 1.00 97.12 82 MET A C 1
ATOM 700 O O . MET A 1 82 ? 1.635 5.686 -5.517 1.00 97.12 82 MET A O 1
ATOM 704 N N . ARG A 1 83 ? 1.824 6.567 -7.579 1.00 96.06 83 ARG A N 1
ATOM 705 C CA . ARG A 1 83 ? 0.768 7.574 -7.404 1.00 96.06 83 ARG A CA 1
ATOM 706 C C . ARG A 1 83 ? -0.588 6.929 -7.103 1.00 96.06 83 ARG A C 1
ATOM 708 O O . ARG A 1 83 ? -1.269 7.369 -6.179 1.00 96.06 83 ARG A O 1
ATOM 715 N N . LEU A 1 84 ? -0.980 5.909 -7.868 1.00 96.19 84 LEU A N 1
ATOM 716 C CA . LEU A 1 84 ? -2.268 5.226 -7.717 1.00 96.19 84 LEU A CA 1
ATOM 717 C C . LEU A 1 84 ? -2.393 4.518 -6.358 1.00 96.19 84 LEU A C 1
ATOM 719 O O . LEU A 1 84 ? -3.435 4.611 -5.713 1.00 96.19 84 LEU A O 1
ATOM 723 N N . ILE A 1 85 ? -1.320 3.869 -5.899 1.00 97.69 85 ILE A N 1
ATOM 724 C CA . ILE A 1 85 ? -1.192 3.272 -4.562 1.00 97.69 85 ILE A CA 1
ATOM 725 C C . ILE A 1 85 ? -1.429 4.347 -3.503 1.00 97.69 85 ILE A C 1
ATOM 727 O O . ILE A 1 85 ? -2.290 4.175 -2.643 1.00 97.69 85 ILE A O 1
ATOM 731 N N . THR A 1 86 ? -0.716 5.475 -3.584 1.00 97.38 86 THR A N 1
ATOM 732 C CA . THR A 1 86 ? -0.866 6.558 -2.601 1.00 97.38 86 THR A CA 1
ATOM 733 C C . THR A 1 86 ? -2.280 7.143 -2.602 1.00 97.38 86 THR A C 1
ATOM 735 O O . THR A 1 86 ? -2.869 7.344 -1.541 1.00 97.38 86 THR A O 1
ATOM 738 N N . GLU A 1 87 ? -2.853 7.396 -3.782 1.00 96.38 87 GLU A N 1
ATOM 739 C CA . GLU A 1 87 ? -4.218 7.916 -3.913 1.00 96.38 87 GLU A CA 1
ATOM 740 C C . GLU A 1 87 ? -5.244 6.965 -3.295 1.00 96.38 87 GLU A C 1
ATOM 742 O O . GLU A 1 87 ? -6.148 7.400 -2.581 1.00 96.38 87 GLU A O 1
ATOM 747 N N . ASN A 1 88 ? -5.097 5.664 -3.546 1.00 96.94 88 ASN A N 1
ATOM 748 C CA . ASN A 1 88 ? -6.012 4.667 -3.019 1.00 96.94 88 ASN A CA 1
ATOM 749 C C . ASN A 1 88 ? -5.905 4.557 -1.489 1.00 96.94 88 ASN A C 1
ATOM 751 O O . ASN A 1 88 ? -6.937 4.563 -0.822 1.00 96.94 88 ASN A O 1
ATOM 755 N N . ILE A 1 89 ? -4.690 4.594 -0.922 1.00 97.44 89 ILE A N 1
ATOM 756 C CA . ILE A 1 89 ? -4.500 4.667 0.538 1.00 97.44 89 ILE A CA 1
ATOM 757 C C . ILE A 1 89 ? -5.237 5.888 1.103 1.00 97.44 89 ILE A C 1
ATOM 759 O O . ILE A 1 89 ? -6.007 5.748 2.048 1.00 97.44 89 ILE A O 1
ATOM 763 N N . LEU A 1 90 ? -5.075 7.073 0.510 1.00 96.69 90 LEU A N 1
ATOM 764 C CA . LEU A 1 90 ? -5.761 8.288 0.970 1.00 96.69 90 LEU A CA 1
ATOM 765 C C . LEU A 1 90 ? -7.293 8.173 0.884 1.00 96.69 90 LEU A C 1
ATOM 767 O O . LEU A 1 90 ? -7.998 8.649 1.776 1.00 96.69 90 LEU A O 1
ATOM 771 N N . LYS A 1 91 ? -7.821 7.528 -0.163 1.00 96.81 91 LYS A N 1
ATOM 772 C CA . LYS A 1 91 ? -9.260 7.252 -0.309 1.00 96.81 91 LYS A CA 1
ATOM 773 C C . LYS A 1 91 ? -9.761 6.268 0.748 1.00 96.81 91 LYS A C 1
ATOM 775 O O . LYS A 1 91 ? -10.822 6.509 1.320 1.00 96.81 91 LYS A O 1
ATOM 780 N N . ILE A 1 92 ? -8.988 5.225 1.060 1.00 96.38 92 ILE A N 1
ATOM 781 C CA . ILE A 1 92 ? -9.276 4.309 2.173 1.00 96.38 92 ILE A CA 1
ATOM 782 C C . ILE A 1 92 ? -9.334 5.096 3.477 1.00 96.38 92 ILE A C 1
ATOM 784 O O . ILE A 1 92 ? -10.350 5.038 4.164 1.00 96.38 92 ILE A O 1
ATOM 788 N N . VAL A 1 93 ? -8.304 5.893 3.781 1.00 94.94 93 VAL A N 1
ATOM 789 C CA . VAL A 1 93 ? -8.272 6.730 4.988 1.00 94.94 93 VAL A CA 1
ATOM 790 C C . VAL A 1 93 ? -9.526 7.595 5.060 1.00 94.94 93 VAL A C 1
ATOM 792 O O . VAL A 1 93 ? -10.223 7.550 6.061 1.00 94.94 93 VAL A O 1
ATOM 795 N N . TYR A 1 94 ? -9.887 8.305 3.991 1.00 95.12 94 TYR A N 1
ATOM 796 C CA . TYR A 1 94 ? -11.095 9.135 3.971 1.00 95.12 94 TYR A CA 1
ATOM 797 C C . TYR A 1 94 ? -12.396 8.339 4.175 1.00 95.12 94 TYR A C 1
ATOM 799 O O . TYR A 1 94 ? -13.304 8.799 4.875 1.00 95.12 94 TYR A O 1
ATOM 807 N N . SER A 1 95 ? -12.496 7.134 3.609 1.00 94.75 95 SER A N 1
ATOM 808 C CA . SER A 1 95 ? -13.680 6.273 3.751 1.00 94.75 95 SER A CA 1
ATOM 809 C C . SER A 1 95 ? -13.920 5.783 5.184 1.00 94.75 95 SER A C 1
ATOM 811 O O . SER A 1 95 ? -15.061 5.534 5.559 1.00 94.75 95 SER A O 1
ATOM 813 N N . LEU A 1 96 ? -12.880 5.735 6.025 1.00 92.81 96 LEU A N 1
ATOM 814 C CA . LEU A 1 96 ? -13.003 5.357 7.440 1.00 92.81 96 LEU A CA 1
ATOM 815 C C . LEU A 1 96 ? -13.624 6.458 8.319 1.00 92.81 96 LEU A C 1
ATOM 817 O O . LEU A 1 96 ? -13.949 6.205 9.479 1.00 92.81 96 LEU A O 1
ATOM 821 N N . TYR A 1 97 ? -13.753 7.681 7.797 1.00 91.12 97 TYR A N 1
ATOM 822 C CA . TYR A 1 97 ? -14.283 8.846 8.520 1.00 91.12 97 TYR A CA 1
ATOM 823 C C . TYR A 1 97 ? -15.508 9.467 7.843 1.00 91.12 97 TYR A C 1
ATOM 825 O O . TYR A 1 97 ? -16.074 10.421 8.372 1.00 91.12 97 TYR A O 1
ATOM 833 N N . SER A 1 98 ? -15.908 8.974 6.672 1.00 89.94 98 SER A N 1
ATOM 834 C CA . SER A 1 98 ? -17.013 9.537 5.899 1.00 89.94 98 SER A CA 1
ATOM 835 C C . SER A 1 98 ? -18.142 8.532 5.720 1.00 89.94 98 SER A C 1
ATOM 837 O O . SER A 1 98 ? -17.937 7.323 5.724 1.00 89.94 98 SER A O 1
ATOM 839 N N . THR A 1 99 ? -1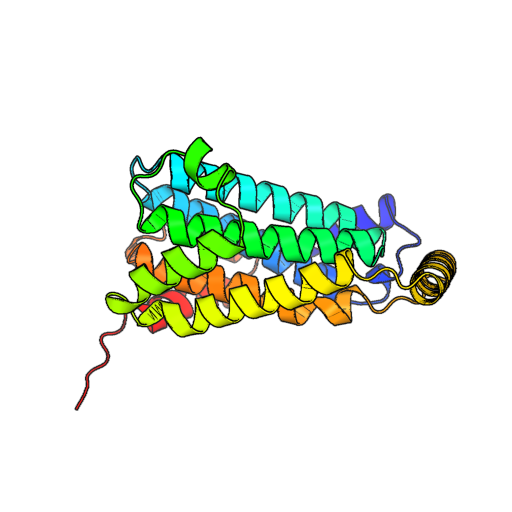9.351 9.054 5.538 1.00 89.81 99 THR A N 1
ATOM 840 C CA . THR A 1 99 ? -20.550 8.292 5.156 1.00 89.81 99 THR A CA 1
ATOM 841 C C . THR A 1 99 ? -20.823 8.379 3.651 1.00 89.81 99 THR A C 1
ATOM 843 O O . THR A 1 99 ? -21.911 8.049 3.187 1.00 89.81 99 THR A O 1
ATOM 846 N N . ASN A 1 100 ? -19.838 8.857 2.886 1.00 93.00 100 ASN A N 1
ATOM 847 C CA . ASN A 1 100 ? -19.920 9.038 1.444 1.00 93.00 100 ASN A CA 1
ATOM 848 C C . ASN A 1 100 ? -20.063 7.695 0.724 1.00 93.00 100 ASN A C 1
ATOM 850 O O . ASN A 1 100 ? -19.492 6.685 1.140 1.00 93.00 100 ASN A O 1
ATOM 854 N N . THR A 1 101 ? -20.774 7.702 -0.403 1.00 95.31 101 THR A N 1
ATOM 855 C CA . THR A 1 101 ? -20.855 6.519 -1.262 1.00 95.31 101 THR A CA 1
ATOM 856 C C . THR A 1 101 ? -19.520 6.268 -1.966 1.00 95.31 101 THR A C 1
ATOM 858 O O . THR A 1 101 ? -18.672 7.158 -2.081 1.00 95.31 101 THR A O 1
ATOM 861 N N . LEU A 1 102 ? -19.330 5.054 -2.487 1.00 94.75 102 LEU A N 1
ATOM 862 C CA . LEU A 1 102 ? -18.146 4.725 -3.284 1.00 94.75 102 LEU A CA 1
ATOM 863 C C . LEU A 1 102 ? -18.007 5.647 -4.508 1.00 94.75 102 LEU A C 1
ATOM 865 O O . LEU A 1 102 ? -16.906 6.096 -4.814 1.00 94.75 102 LEU A O 1
ATOM 869 N N . GLU A 1 103 ? -19.125 5.971 -5.164 1.00 95.00 103 GLU A N 1
ATOM 870 C CA . GLU A 1 103 ? -19.154 6.869 -6.320 1.00 95.00 103 GLU A CA 1
ATOM 871 C C . GLU A 1 103 ? -18.718 8.291 -5.949 1.00 95.00 103 GLU A C 1
ATOM 873 O O . GLU A 1 103 ? -17.936 8.910 -6.677 1.00 95.00 103 GLU A O 1
ATOM 878 N N . ASP A 1 104 ? -19.165 8.794 -4.794 1.00 94.88 104 ASP A N 1
ATOM 879 C CA . ASP A 1 104 ? -18.727 10.096 -4.294 1.00 94.88 104 ASP A CA 1
ATOM 880 C C . ASP A 1 104 ? -17.218 10.102 -4.070 1.00 94.88 104 ASP A C 1
ATOM 882 O O . ASP A 1 104 ? -16.539 11.020 -4.527 1.00 94.88 104 ASP A O 1
ATOM 886 N N . ILE A 1 105 ? -16.681 9.076 -3.399 1.00 94.44 105 ILE A N 1
ATOM 887 C CA . ILE A 1 105 ? -15.243 8.974 -3.115 1.00 94.44 105 ILE A CA 1
ATOM 888 C C . ILE A 1 105 ? -14.426 8.875 -4.406 1.00 94.44 105 ILE A C 1
ATOM 890 O O . ILE A 1 105 ? -13.393 9.539 -4.526 1.00 94.44 105 ILE A O 1
ATOM 894 N N . ASP A 1 106 ? -14.890 8.106 -5.391 1.00 92.12 106 ASP A N 1
ATOM 895 C CA . ASP A 1 106 ? -14.208 7.953 -6.678 1.00 92.12 106 ASP A CA 1
ATOM 896 C C . ASP A 1 106 ? -14.118 9.278 -7.448 1.00 92.12 106 ASP A C 1
ATOM 898 O O . ASP A 1 106 ? -13.078 9.571 -8.048 1.00 92.12 106 ASP A O 1
ATOM 902 N N . LYS A 1 107 ? -15.162 10.114 -7.373 1.00 92.56 107 LYS A N 1
ATOM 903 C CA . LYS A 1 107 ? -15.219 11.434 -8.025 1.00 92.56 107 LYS A CA 1
ATOM 904 C C . LYS A 1 107 ? -14.421 12.522 -7.304 1.00 92.56 107 LYS A C 1
ATOM 906 O O . LYS A 1 107 ? -14.187 13.587 -7.887 1.00 92.56 107 LYS A O 1
ATOM 911 N N . ILE A 1 108 ? -13.998 12.308 -6.054 1.00 91.44 108 ILE A N 1
ATOM 912 C CA . ILE A 1 108 ? -13.205 13.304 -5.326 1.00 91.44 108 ILE A CA 1
ATOM 913 C C . ILE A 1 108 ? -11.865 13.490 -6.036 1.00 91.44 108 ILE A C 1
ATOM 915 O O . ILE A 1 108 ? -10.986 12.629 -6.020 1.00 91.44 108 ILE A O 1
ATOM 919 N N . LYS A 1 109 ? -11.670 14.684 -6.603 1.00 88.25 109 LYS A N 1
ATOM 920 C CA . LYS A 1 109 ? -10.352 15.100 -7.083 1.00 88.25 109 LYS A CA 1
ATOM 921 C C . LYS A 1 109 ? -9.393 15.172 -5.900 1.00 88.25 109 LYS A C 1
ATOM 923 O O . LYS A 1 109 ? -9.728 15.735 -4.858 1.00 88.25 109 LYS A O 1
ATOM 928 N N . TYR A 1 110 ? -8.162 14.726 -6.108 1.00 85.00 110 TYR A N 1
ATOM 929 C CA . TYR A 1 110 ? -7.112 14.706 -5.090 1.00 85.00 110 TYR A CA 1
ATOM 930 C C . TYR A 1 110 ? -6.950 16.024 -4.301 1.00 85.00 110 TYR A C 1
ATOM 932 O O . TYR A 1 110 ? -6.829 16.011 -3.078 1.00 85.00 110 TYR A O 1
ATOM 940 N N . ARG A 1 111 ? -7.027 17.187 -4.970 1.00 78.56 111 ARG A N 1
ATOM 941 C CA . ARG A 1 111 ? -6.949 18.500 -4.295 1.00 78.56 111 ARG A CA 1
ATOM 942 C C . ARG A 1 111 ? -8.031 18.673 -3.219 1.00 78.56 111 ARG A C 1
ATOM 944 O O . ARG A 1 111 ? -7.755 19.247 -2.172 1.00 78.56 111 ARG A O 1
ATOM 951 N N . HIS A 1 112 ? -9.237 18.166 -3.468 1.00 88.81 112 HIS A N 1
ATOM 952 C CA . HIS A 1 112 ? -10.347 18.210 -2.515 1.00 88.81 112 HIS A CA 1
ATOM 953 C C . HIS A 1 112 ? -10.238 17.121 -1.443 1.00 88.81 112 HIS A C 1
ATOM 955 O O . HIS A 1 112 ? -10.712 17.322 -0.326 1.00 88.81 112 HIS A O 1
ATOM 961 N N . LEU A 1 113 ? -9.588 15.992 -1.751 1.00 91.19 113 LEU A N 1
ATOM 962 C CA . LEU A 1 113 ? -9.279 14.962 -0.757 1.00 91.19 113 LEU A CA 1
ATOM 963 C C . LEU A 1 113 ? -8.380 15.528 0.349 1.00 91.19 113 LEU A C 1
ATOM 965 O O . LEU A 1 113 ? -8.664 15.320 1.523 1.00 91.19 113 LEU A O 1
ATOM 969 N N . ASN A 1 114 ? -7.373 16.329 -0.019 1.00 88.69 114 ASN A N 1
ATOM 970 C CA . ASN A 1 114 ? -6.493 17.014 0.934 1.00 88.69 114 ASN A CA 1
ATOM 971 C C . ASN A 1 114 ? -7.249 17.938 1.891 1.00 88.69 114 ASN A C 1
ATOM 973 O O . ASN A 1 114 ? -7.128 17.802 3.106 1.00 88.69 114 ASN A O 1
ATOM 977 N N . SER A 1 115 ? -8.096 18.828 1.369 1.00 88.94 115 SER A N 1
ATOM 978 C CA . SER A 1 115 ? -8.885 19.710 2.235 1.00 88.94 115 SER A CA 1
ATOM 979 C C . SER A 1 115 ? -9.826 18.930 3.156 1.00 88.94 115 SER A C 1
ATOM 981 O O . SER A 1 115 ? -9.925 19.254 4.333 1.00 88.94 115 SER A O 1
ATOM 983 N N . LYS A 1 116 ? -10.481 17.877 2.648 1.00 91.25 116 LYS A N 1
ATOM 984 C CA . LYS A 1 116 ? -11.404 17.046 3.437 1.00 91.25 116 LYS A CA 1
ATOM 985 C C . LYS A 1 116 ? -10.693 16.285 4.558 1.00 91.25 116 LYS A C 1
ATOM 987 O O . LYS A 1 116 ? -11.191 16.242 5.676 1.00 91.25 116 LYS A O 1
ATOM 992 N N . LEU A 1 117 ? -9.528 15.712 4.269 1.00 90.50 117 LEU A N 1
ATOM 993 C CA . LEU A 1 117 ? -8.716 14.997 5.250 1.00 90.50 117 LEU A CA 1
ATOM 994 C C . LEU A 1 117 ? -8.141 15.936 6.323 1.00 90.50 117 LEU A C 1
ATOM 996 O O . LEU A 1 117 ? -8.159 15.598 7.502 1.00 90.50 117 LEU A O 1
ATOM 1000 N N . LYS A 1 118 ? -7.750 17.163 5.962 1.00 88.31 118 LYS A N 1
ATOM 1001 C CA . LYS A 1 118 ? -7.319 18.176 6.942 1.00 88.31 118 LYS A CA 1
ATOM 1002 C C . LYS A 1 118 ? -8.401 18.554 7.952 1.00 88.31 118 LYS A C 1
ATOM 1004 O O . LYS A 1 118 ? -8.071 18.808 9.106 1.00 88.31 118 LYS A O 1
ATOM 1009 N N . GLU A 1 119 ? -9.669 18.580 7.543 1.00 87.69 119 GLU A N 1
ATOM 1010 C CA . GLU A 1 119 ? -10.787 18.800 8.471 1.00 87.69 119 GLU A CA 1
ATOM 1011 C C . GLU A 1 119 ? -10.928 17.648 9.474 1.00 87.69 119 GLU A C 1
ATOM 1013 O O . GLU A 1 119 ? -11.168 17.890 10.654 1.00 87.69 119 GLU A O 1
ATOM 1018 N N . ILE A 1 120 ? -10.695 16.405 9.041 1.00 85.38 120 ILE A N 1
ATOM 1019 C CA . ILE A 1 120 ? -10.706 15.228 9.922 1.00 85.38 120 ILE A CA 1
ATOM 1020 C C . ILE A 1 120 ? -9.596 15.327 10.984 1.00 85.38 120 ILE A C 1
ATOM 1022 O O . ILE A 1 120 ? -9.850 15.082 12.164 1.00 85.38 120 ILE A O 1
ATOM 1026 N N . TYR A 1 121 ? -8.390 15.769 10.610 1.00 81.94 121 TYR A N 1
ATOM 1027 C CA . TYR A 1 121 ? -7.246 15.841 11.537 1.00 81.94 121 TYR A CA 1
ATOM 1028 C C . TYR A 1 121 ? -7.319 16.968 12.560 1.00 81.94 121 TYR A C 1
ATOM 1030 O O . TYR A 1 121 ? -6.491 17.013 13.469 1.00 81.94 121 TYR A O 1
ATOM 1038 N N . LYS A 1 122 ? -8.300 17.873 12.448 1.00 80.62 122 LYS A N 1
ATOM 1039 C CA . LYS A 1 122 ? -8.608 18.807 13.540 1.00 80.62 122 LYS A CA 1
ATOM 1040 C C . LYS A 1 122 ? -9.075 18.059 14.790 1.00 80.62 122 LYS A C 1
ATOM 1042 O O . LYS A 1 122 ? -8.796 18.512 15.893 1.00 80.62 122 LYS A O 1
ATOM 1047 N N . ASN A 1 123 ? -9.736 16.915 14.604 1.00 81.56 123 ASN A N 1
ATOM 1048 C CA . ASN A 1 123 ? -10.292 16.096 15.682 1.00 81.56 123 ASN A CA 1
ATOM 1049 C C . ASN A 1 123 ? -9.477 14.819 15.949 1.00 81.56 123 ASN A C 1
ATOM 1051 O O . ASN A 1 123 ? -9.558 14.268 17.040 1.00 81.56 123 ASN A O 1
ATOM 1055 N N . ASP A 1 124 ? -8.696 14.351 14.972 1.00 85.25 124 ASP A N 1
ATOM 1056 C CA . ASP A 1 124 ? -7.866 13.145 15.072 1.00 85.25 124 ASP A CA 1
ATOM 1057 C C . ASP A 1 124 ? -6.438 13.432 14.577 1.00 85.25 124 ASP A C 1
ATOM 1059 O O . ASP A 1 124 ? -6.102 13.278 13.399 1.00 85.25 124 ASP A O 1
ATOM 1063 N N . THR A 1 125 ? -5.592 13.924 15.484 1.00 88.44 125 THR A N 1
ATOM 1064 C CA . THR A 1 125 ? -4.224 14.357 15.162 1.00 88.44 125 THR A CA 1
ATOM 1065 C C . THR A 1 125 ? -3.251 13.196 14.970 1.00 88.44 125 THR A C 1
ATOM 1067 O O . THR A 1 125 ? -2.177 13.413 14.402 1.00 88.44 125 THR A O 1
ATOM 1070 N N . TYR A 1 126 ? -3.616 11.977 15.387 1.00 89.38 126 TYR A N 1
ATOM 1071 C CA . TYR A 1 126 ? -2.743 10.802 15.346 1.00 89.38 126 TYR A CA 1
ATOM 1072 C C . TYR A 1 126 ? -2.281 10.495 13.918 1.00 89.38 126 TYR A C 1
ATOM 1074 O O . TYR A 1 126 ? -1.094 10.300 13.662 1.00 89.38 126 TYR A O 1
ATOM 1082 N N . ILE A 1 127 ? -3.209 10.537 12.960 1.00 90.19 127 ILE A N 1
ATOM 1083 C CA . ILE A 1 127 ? -2.934 10.195 11.558 1.00 90.19 127 ILE A CA 1
ATOM 1084 C C . ILE A 1 127 ? -2.453 11.380 10.708 1.00 90.19 127 ILE A C 1
ATOM 1086 O O . ILE A 1 127 ? -2.227 11.223 9.505 1.00 90.19 1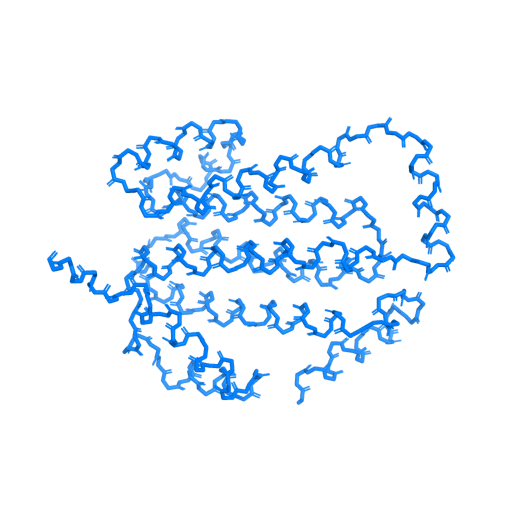27 ILE A O 1
ATOM 1090 N N . LYS A 1 128 ? -2.297 12.574 11.298 1.00 91.50 128 LYS A N 1
ATOM 1091 C CA . LYS A 1 128 ? -1.991 13.804 10.554 1.00 91.50 128 LYS A CA 1
ATOM 1092 C C . LYS A 1 128 ? -0.655 13.712 9.818 1.00 91.50 128 LYS A C 1
ATOM 1094 O O . LYS A 1 128 ? -0.621 13.862 8.603 1.00 91.50 128 LYS A O 1
ATOM 1099 N N . SER A 1 129 ? 0.425 13.443 10.556 1.00 92.12 129 SER A N 1
ATOM 1100 C CA . SER A 1 129 ? 1.787 13.375 9.999 1.00 92.12 129 SER A CA 1
ATOM 1101 C C . SER A 1 129 ? 1.891 12.297 8.919 1.00 92.12 129 SER A C 1
ATOM 1103 O O . SER A 1 129 ? 2.394 12.532 7.823 1.00 92.12 129 SER A O 1
ATOM 1105 N N . ASP A 1 130 ? 1.320 11.127 9.201 1.00 93.94 130 ASP A N 1
ATOM 1106 C CA . ASP A 1 130 ? 1.274 10.006 8.270 1.00 93.94 130 ASP A CA 1
ATOM 1107 C C . ASP A 1 130 ? 0.518 10.364 6.980 1.00 93.94 130 ASP A C 1
ATOM 1109 O O . ASP A 1 130 ? 0.966 10.031 5.882 1.00 93.94 130 ASP A O 1
ATOM 1113 N N . THR A 1 131 ? -0.577 11.119 7.072 1.00 92.88 131 THR A N 1
ATOM 1114 C CA . THR A 1 131 ? -1.303 11.553 5.873 1.00 92.88 131 THR A CA 1
ATOM 1115 C C . THR A 1 131 ? -0.593 12.687 5.129 1.00 92.88 131 THR A C 1
ATOM 1117 O O . THR A 1 131 ? -0.554 12.676 3.898 1.00 92.88 131 THR A O 1
ATOM 1120 N N . ASP A 1 132 ? 0.029 13.639 5.825 1.00 93.19 132 ASP A N 1
ATOM 1121 C CA . ASP A 1 132 ? 0.852 14.677 5.189 1.00 93.19 132 ASP A CA 1
ATOM 1122 C C . ASP A 1 132 ? 2.017 14.049 4.389 1.00 93.19 132 ASP A C 1
ATOM 1124 O O . ASP A 1 132 ? 2.326 14.481 3.270 1.00 93.19 132 ASP A O 1
ATOM 1128 N N . ASN A 1 133 ? 2.595 12.955 4.897 1.00 95.56 133 ASN A N 1
ATOM 1129 C CA . ASN A 1 133 ? 3.588 12.157 4.175 1.00 95.56 133 ASN A CA 1
ATOM 1130 C C . ASN A 1 133 ? 2.999 11.499 2.918 1.00 95.56 133 ASN A C 1
ATOM 1132 O O . ASN A 1 133 ? 3.604 11.577 1.847 1.00 95.56 133 ASN A O 1
ATOM 1136 N N . LEU A 1 134 ? 1.799 10.912 2.996 1.00 96.44 134 LEU A N 1
ATOM 1137 C CA . LEU A 1 134 ? 1.102 10.385 1.814 1.00 96.44 134 LEU A CA 1
ATOM 1138 C C . LEU A 1 134 ? 0.833 11.483 0.774 1.00 96.44 134 LEU A C 1
ATOM 1140 O O . LEU A 1 134 ? 1.070 11.278 -0.415 1.00 96.44 134 LEU A O 1
ATOM 1144 N N . PHE A 1 135 ? 0.406 12.676 1.191 1.00 95.06 135 PHE A N 1
ATOM 1145 C CA . PHE A 1 135 ? 0.217 13.795 0.263 1.00 95.06 135 PHE A CA 1
ATOM 1146 C C . PHE A 1 135 ? 1.531 14.218 -0.416 1.00 95.06 135 PHE A C 1
ATOM 1148 O O . PHE A 1 135 ? 1.536 14.569 -1.602 1.00 95.06 135 PHE A O 1
ATOM 1155 N N . SER A 1 136 ? 2.650 14.146 0.306 1.00 95.69 136 SER A N 1
ATOM 1156 C CA . SER A 1 136 ? 3.984 14.420 -0.238 1.00 95.69 136 SER A CA 1
ATOM 1157 C C . SER A 1 136 ? 4.397 13.373 -1.277 1.00 95.69 136 SER A C 1
ATOM 1159 O O . SER A 1 136 ? 4.842 13.735 -2.368 1.00 95.69 136 SER A O 1
ATOM 1161 N N . PHE A 1 137 ? 4.170 12.086 -0.995 1.00 96.75 137 PHE A N 1
ATOM 1162 C CA . PHE A 1 137 ? 4.426 11.005 -1.948 1.00 96.75 137 PHE A CA 1
ATOM 1163 C C . PHE A 1 137 ? 3.592 11.138 -3.219 1.00 96.75 137 PHE A C 1
ATOM 1165 O O . PHE A 1 137 ? 4.139 11.089 -4.321 1.00 96.75 137 PHE A O 1
ATOM 1172 N N . TYR A 1 138 ? 2.284 11.367 -3.098 1.00 95.69 138 TYR A N 1
ATOM 1173 C CA . TYR A 1 138 ? 1.453 11.568 -4.281 1.00 95.69 138 TYR A CA 1
ATOM 1174 C C . TYR A 1 138 ? 1.930 12.791 -5.069 1.00 95.69 138 TYR A C 1
ATOM 1176 O O . TYR A 1 138 ? 1.993 12.723 -6.292 1.00 95.69 138 TYR A O 1
ATOM 1184 N N . GLY A 1 139 ? 2.297 13.894 -4.403 1.00 94.38 139 GLY A N 1
ATOM 1185 C CA . GLY A 1 139 ? 2.858 15.076 -5.064 1.00 94.38 139 GLY A CA 1
ATOM 1186 C C . GLY A 1 139 ? 4.102 14.744 -5.890 1.00 94.38 139 GLY A C 1
ATOM 1187 O O . GLY A 1 139 ? 4.149 15.076 -7.075 1.00 94.38 139 GLY A O 1
ATOM 1188 N N . LYS A 1 140 ? 5.057 14.018 -5.294 1.00 94.62 140 LYS A N 1
ATOM 1189 C CA . LYS A 1 140 ? 6.264 13.514 -5.969 1.00 94.62 140 LYS A CA 1
ATOM 1190 C C . LYS A 1 140 ? 5.905 12.715 -7.225 1.00 94.62 140 LYS A C 1
ATOM 1192 O O . LYS A 1 140 ? 6.263 13.118 -8.327 1.00 94.62 140 LYS A O 1
ATOM 1197 N N . TYR A 1 141 ? 5.139 11.635 -7.086 1.00 94.56 141 TYR A N 1
ATOM 1198 C CA . TYR A 1 141 ? 4.844 10.733 -8.206 1.00 94.56 141 TYR A CA 1
ATOM 1199 C C . TYR A 1 141 ? 3.875 11.322 -9.239 1.00 94.56 141 TYR A C 1
ATOM 1201 O O . TYR A 1 141 ? 3.946 10.996 -10.422 1.00 94.56 141 TYR A O 1
ATOM 1209 N N . SER A 1 142 ? 2.991 12.233 -8.831 1.00 91.88 142 SER A N 1
ATOM 1210 C CA . SER A 1 142 ? 2.153 13.001 -9.752 1.00 91.88 142 SER A CA 1
ATOM 1211 C C . SER A 1 142 ? 2.988 13.935 -10.620 1.00 91.88 142 SER A C 1
ATOM 1213 O O . SER A 1 142 ? 2.682 14.079 -11.802 1.00 91.88 142 SER A O 1
ATOM 1215 N N . ASN A 1 143 ? 4.025 14.559 -10.061 1.00 91.38 143 ASN A N 1
ATOM 1216 C CA . ASN A 1 143 ? 4.922 15.406 -10.837 1.00 91.38 143 ASN A CA 1
ATOM 1217 C C . ASN A 1 143 ? 5.720 14.577 -11.840 1.00 91.38 143 ASN A C 1
ATOM 1219 O O . ASN A 1 143 ? 5.739 14.954 -13.003 1.00 91.38 143 ASN A O 1
ATOM 1223 N N . GLU A 1 144 ? 6.272 13.427 -11.441 1.00 87.81 144 GLU A N 1
ATOM 1224 C CA . GLU A 1 144 ? 7.009 12.538 -12.356 1.00 87.81 144 GLU A CA 1
ATOM 1225 C C . GLU A 1 144 ? 6.161 12.101 -13.562 1.00 87.81 144 GLU A C 1
ATOM 1227 O O . GLU A 1 144 ? 6.604 12.176 -14.702 1.00 87.81 144 GLU A O 1
ATOM 1232 N N . VAL A 1 145 ? 4.896 11.730 -13.340 1.00 84.69 145 VAL A N 1
ATOM 1233 C CA . VAL A 1 145 ? 3.977 11.308 -14.418 1.00 84.69 145 VAL A CA 1
ATOM 1234 C C . VAL A 1 145 ? 3.573 12.466 -15.342 1.00 84.69 145 VAL A C 1
ATOM 1236 O O . VAL A 1 145 ? 3.234 12.253 -16.507 1.00 84.69 145 VAL A O 1
ATOM 1239 N N . HIS A 1 146 ? 3.559 13.698 -14.835 1.00 78.56 146 HIS A N 1
ATOM 1240 C CA . HIS A 1 146 ? 3.175 14.882 -15.607 1.00 78.56 146 HIS A CA 1
ATOM 1241 C C . HIS A 1 146 ? 4.371 15.677 -16.144 1.00 78.56 146 HIS A C 1
ATOM 1243 O O . HIS A 1 146 ? 4.164 16.642 -16.888 1.00 78.56 146 HIS A O 1
ATOM 1249 N N . ASN A 1 147 ? 5.602 15.282 -15.810 1.00 74.50 147 ASN A N 1
ATOM 1250 C CA . ASN A 1 147 ? 6.803 15.966 -16.253 1.00 74.50 147 ASN A CA 1
ATOM 1251 C C . ASN A 1 147 ? 7.034 15.687 -17.744 1.00 74.50 147 ASN A C 1
ATOM 1253 O O . ASN A 1 147 ? 7.378 14.582 -18.154 1.00 74.50 147 ASN A O 1
ATOM 1257 N N . LYS A 1 148 ? 6.823 16.700 -18.587 1.00 61.97 148 LYS A N 1
ATOM 1258 C CA . LYS A 1 148 ? 7.002 16.602 -20.043 1.00 61.97 148 LYS A CA 1
ATOM 1259 C C . LYS A 1 148 ? 8.457 16.867 -20.431 1.00 61.97 148 LYS A C 1
ATOM 1261 O O . LYS A 1 148 ? 8.733 17.796 -21.189 1.00 61.97 148 LYS A O 1
ATOM 1266 N N . ASN A 1 149 ? 9.397 16.088 -19.900 1.00 71.62 149 ASN A N 1
ATOM 1267 C CA . ASN A 1 149 ? 10.800 16.200 -20.291 1.00 71.62 149 ASN A CA 1
ATOM 1268 C C . ASN A 1 149 ? 11.140 15.163 -21.370 1.00 71.62 149 ASN A C 1
ATOM 1270 O O . ASN A 1 149 ? 11.527 14.037 -21.075 1.00 71.62 149 ASN A O 1
ATOM 1274 N N . TYR A 1 150 ? 11.009 15.559 -22.638 1.00 64.94 150 TYR A N 1
ATOM 1275 C CA . TYR A 1 150 ? 11.262 14.683 -23.788 1.00 64.94 150 TYR A CA 1
ATOM 1276 C C . TYR A 1 150 ? 12.668 14.059 -23.793 1.00 64.94 150 TYR A C 1
ATOM 1278 O O . TYR A 1 150 ? 12.819 12.919 -24.217 1.00 64.94 150 TYR A O 1
ATOM 1286 N N . ILE A 1 151 ? 13.685 14.769 -23.292 1.00 68.12 151 ILE A N 1
ATOM 1287 C CA . ILE A 1 151 ? 15.064 14.256 -23.219 1.00 68.12 151 ILE A CA 1
ATOM 1288 C C . ILE A 1 151 ? 15.186 13.169 -22.145 1.00 68.12 151 ILE A C 1
ATOM 1290 O O . ILE A 1 151 ? 15.882 12.179 -22.356 1.00 68.12 151 ILE A O 1
ATOM 1294 N N . ALA A 1 152 ? 14.504 13.333 -21.008 1.00 68.00 152 ALA A N 1
ATOM 1295 C CA . ALA A 1 152 ? 14.449 12.298 -19.977 1.00 68.00 152 ALA A CA 1
ATOM 1296 C C . ALA A 1 152 ? 13.752 11.035 -20.506 1.00 68.00 152 ALA A C 1
ATOM 1298 O O . ALA A 1 152 ? 14.285 9.946 -20.349 1.00 68.00 152 ALA A O 1
ATOM 1299 N N . ASN A 1 153 ? 12.656 11.191 -21.255 1.00 69.50 153 ASN A N 1
ATOM 1300 C CA . ASN A 1 153 ? 11.929 10.058 -21.834 1.00 69.50 153 ASN A CA 1
ATOM 1301 C C . ASN A 1 153 ? 12.780 9.234 -22.818 1.00 69.50 153 ASN A C 1
ATOM 1303 O O . ASN A 1 153 ? 12.668 8.013 -22.837 1.00 69.50 153 ASN A O 1
ATOM 1307 N N . ILE A 1 154 ? 13.635 9.874 -23.628 1.00 72.31 154 ILE A N 1
ATOM 1308 C CA . ILE A 1 154 ? 14.550 9.153 -24.532 1.00 72.31 154 ILE A CA 1
ATOM 1309 C C . ILE A 1 154 ? 15.592 8.368 -23.726 1.00 72.31 154 ILE A C 1
ATOM 1311 O O . ILE A 1 154 ? 15.813 7.193 -24.004 1.00 72.31 154 ILE A O 1
ATOM 1315 N N . LYS A 1 155 ? 16.177 8.975 -22.687 1.00 70.75 155 LYS A N 1
ATOM 1316 C CA . LYS A 1 155 ? 17.122 8.283 -21.793 1.00 70.75 155 LYS A CA 1
ATOM 1317 C C . LYS A 1 155 ? 16.472 7.119 -21.048 1.00 70.75 155 LYS A C 1
ATOM 1319 O O . LYS A 1 155 ? 17.099 6.078 -20.877 1.00 70.75 155 LYS A O 1
ATOM 1324 N N . ASP A 1 156 ? 15.215 7.268 -20.640 1.00 70.25 156 ASP A N 1
ATOM 1325 C CA . ASP A 1 156 ? 14.456 6.193 -20.004 1.00 70.25 156 ASP A CA 1
ATOM 1326 C C . ASP A 1 156 ? 14.241 5.030 -20.984 1.00 70.25 156 ASP A C 1
ATOM 1328 O O . ASP A 1 156 ? 14.473 3.878 -20.617 1.00 70.25 156 ASP A O 1
ATOM 1332 N N . MET A 1 157 ? 13.910 5.317 -22.250 1.00 73.62 157 MET A N 1
ATOM 1333 C CA . MET A 1 157 ? 13.828 4.303 -23.312 1.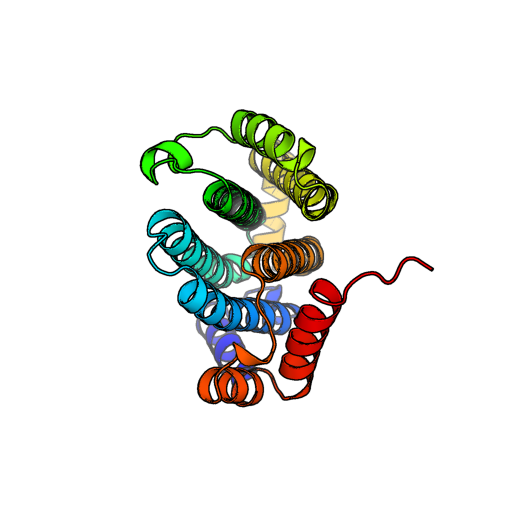00 73.62 157 MET A CA 1
ATOM 1334 C C . MET A 1 157 ? 15.172 3.604 -23.562 1.00 73.62 157 MET A C 1
ATOM 1336 O O . MET A 1 157 ? 15.209 2.382 -23.680 1.00 73.62 157 MET A O 1
ATOM 1340 N N . GLU A 1 158 ? 16.282 4.342 -23.597 1.00 72.94 158 GLU A N 1
ATOM 1341 C CA . GLU A 1 158 ? 17.626 3.760 -23.721 1.00 72.94 158 GLU A CA 1
ATOM 1342 C C . GLU A 1 158 ? 17.959 2.861 -22.521 1.00 72.94 158 GLU A C 1
ATOM 1344 O O . GLU A 1 158 ? 18.449 1.746 -22.694 1.00 72.94 158 GLU A O 1
ATOM 1349 N N . SER A 1 159 ? 17.628 3.293 -21.301 1.00 72.38 159 SER A N 1
ATOM 1350 C CA . SER A 1 159 ? 17.856 2.511 -20.078 1.00 72.38 159 SER A CA 1
ATOM 1351 C C . SER A 1 159 ? 17.012 1.231 -20.013 1.00 72.38 159 SER A C 1
ATOM 1353 O O . SER A 1 159 ? 17.447 0.226 -19.441 1.00 72.38 159 SER A O 1
ATOM 1355 N N . LEU A 1 160 ? 15.815 1.263 -20.611 1.00 74.19 160 LEU A N 1
ATOM 1356 C CA . LEU A 1 160 ? 14.937 0.109 -20.782 1.00 74.19 160 LEU A CA 1
ATOM 1357 C C . LEU A 1 160 ? 15.553 -0.907 -21.743 1.00 74.19 160 LEU A C 1
ATOM 1359 O O . LEU A 1 160 ? 15.587 -2.092 -21.421 1.00 74.19 160 LEU A O 1
ATOM 1363 N N . ILE A 1 161 ? 16.069 -0.437 -22.883 1.00 71.56 161 ILE A N 1
ATOM 1364 C CA . ILE A 1 161 ? 16.728 -1.278 -23.893 1.00 71.56 161 ILE A CA 1
ATOM 1365 C C . ILE A 1 161 ? 18.019 -1.892 -23.337 1.00 71.56 161 ILE A C 1
ATOM 1367 O O . ILE A 1 161 ? 18.281 -3.070 -23.564 1.00 71.56 161 ILE A O 1
ATOM 1371 N N . ASN A 1 162 ? 18.801 -1.118 -22.582 1.00 71.12 162 ASN A N 1
ATOM 1372 C CA . ASN A 1 162 ? 20.102 -1.550 -22.065 1.00 71.12 162 ASN A CA 1
ATOM 1373 C C . ASN A 1 162 ? 20.016 -2.334 -20.740 1.00 71.12 162 ASN A C 1
ATOM 1375 O O . ASN A 1 162 ? 21.033 -2.801 -20.233 1.00 71.12 162 ASN A O 1
ATOM 1379 N N . GLU A 1 163 ? 18.821 -2.498 -20.160 1.00 69.75 163 GLU A N 1
ATOM 1380 C CA . GLU A 1 163 ? 18.600 -3.187 -18.879 1.00 69.75 163 GLU A CA 1
ATOM 1381 C C . GLU A 1 163 ? 19.422 -2.621 -17.689 1.00 69.75 163 GLU A C 1
ATOM 1383 O O . GLU A 1 163 ? 19.816 -3.367 -16.777 1.00 69.75 163 GLU A O 1
ATOM 1388 N N . GLU A 1 164 ? 19.700 -1.314 -17.673 1.00 65.31 164 GLU A N 1
ATOM 1389 C CA . GLU A 1 164 ? 20.611 -0.664 -16.700 1.00 65.31 164 GLU A CA 1
ATOM 1390 C C . GLU A 1 164 ? 19.901 0.017 -15.520 1.00 65.31 164 GLU A C 1
ATOM 1392 O O . GLU A 1 164 ? 20.509 0.680 -14.680 1.00 65.31 164 GLU A O 1
ATOM 1397 N N . SER A 1 165 ? 18.589 -0.132 -15.421 1.00 68.81 165 SER A N 1
ATOM 1398 C CA . SER A 1 165 ? 17.811 0.672 -14.485 1.00 68.81 165 SER A CA 1
ATOM 1399 C C . SER A 1 165 ? 17.951 0.269 -13.016 1.00 68.81 165 SER A C 1
ATOM 1401 O O . SER A 1 165 ? 17.898 -0.903 -12.631 1.00 68.81 165 SER A O 1
ATOM 1403 N N . THR A 1 166 ? 17.996 1.299 -12.173 1.00 74.62 166 THR A N 1
ATOM 1404 C CA . THR A 1 166 ? 17.918 1.215 -10.710 1.00 74.62 166 THR A CA 1
ATOM 1405 C C . THR A 1 166 ? 16.533 1.595 -10.174 1.00 74.62 166 THR A C 1
ATOM 1407 O O . THR A 1 166 ? 16.373 1.791 -8.967 1.00 74.62 166 THR A O 1
ATOM 1410 N N . LEU A 1 167 ? 15.515 1.658 -11.042 1.00 83.00 167 LEU A N 1
ATOM 1411 C CA . LEU A 1 167 ? 14.162 2.135 -10.737 1.00 83.00 167 LEU A CA 1
ATOM 1412 C C . LEU A 1 167 ? 13.580 1.506 -9.473 1.00 83.00 167 LEU A C 1
ATOM 1414 O O . LEU A 1 167 ? 13.174 2.233 -8.567 1.00 83.00 167 LEU A O 1
ATOM 1418 N N . LEU A 1 168 ? 13.608 0.174 -9.358 1.00 83.31 168 LEU A N 1
ATOM 1419 C CA . LEU A 1 168 ? 13.107 -0.496 -8.159 1.00 83.31 168 LEU A CA 1
ATOM 1420 C C . LEU A 1 168 ? 13.827 -0.001 -6.899 1.00 83.31 168 LEU A C 1
ATOM 1422 O O . LEU A 1 168 ? 13.173 0.280 -5.903 1.00 83.31 168 LEU A O 1
ATOM 1426 N N . ASN A 1 169 ? 15.148 0.181 -6.934 1.00 84.00 169 ASN A N 1
ATOM 1427 C CA . ASN A 1 169 ? 15.889 0.703 -5.783 1.00 84.00 169 ASN A CA 1
ATOM 1428 C C . ASN A 1 169 ? 15.442 2.126 -5.424 1.00 84.00 169 ASN A C 1
ATOM 1430 O O . ASN A 1 169 ? 15.326 2.436 -4.239 1.00 84.00 169 ASN A O 1
ATOM 1434 N N . SER A 1 170 ? 15.158 2.956 -6.431 1.00 85.31 170 SER A N 1
ATOM 1435 C CA . SER A 1 170 ? 14.753 4.353 -6.240 1.00 85.31 170 SER A CA 1
ATOM 1436 C C . SER A 1 170 ? 13.363 4.510 -5.613 1.00 85.31 170 SER A C 1
ATOM 1438 O O . SER A 1 170 ? 13.148 5.441 -4.840 1.00 85.31 170 SER A O 1
ATOM 1440 N N . ILE A 1 171 ? 12.431 3.592 -5.894 1.00 91.81 171 ILE A N 1
ATOM 1441 C CA . ILE A 1 171 ? 11.045 3.682 -5.402 1.00 91.81 171 ILE A CA 1
ATOM 1442 C C . ILE A 1 171 ? 10.750 2.745 -4.224 1.00 91.81 171 ILE A C 1
ATOM 1444 O O . ILE A 1 171 ? 9.730 2.900 -3.557 1.00 91.81 171 ILE A O 1
ATOM 1448 N N . PHE A 1 172 ? 11.621 1.769 -3.945 1.00 92.44 172 PHE A N 1
ATOM 1449 C CA . PHE A 1 172 ? 11.359 0.729 -2.945 1.00 92.44 172 PHE A CA 1
ATOM 1450 C C . PHE A 1 172 ? 11.170 1.285 -1.528 1.00 92.44 172 PHE A C 1
ATOM 1452 O O . PHE A 1 172 ? 10.296 0.812 -0.802 1.00 92.44 172 PHE A O 1
ATOM 1459 N N . GLN A 1 173 ? 11.961 2.284 -1.125 1.00 93.69 173 GLN A N 1
ATOM 1460 C CA . GLN A 1 173 ? 11.842 2.869 0.217 1.00 93.69 173 GLN A CA 1
ATOM 1461 C C . GLN A 1 173 ? 10.535 3.643 0.392 1.00 93.69 173 GLN A C 1
ATOM 1463 O O . GLN A 1 173 ? 9.851 3.482 1.405 1.00 93.69 173 GLN A O 1
ATOM 1468 N N . ASP A 1 174 ? 10.147 4.412 -0.623 1.00 96.06 174 ASP A N 1
ATOM 1469 C CA . ASP A 1 174 ? 8.874 5.128 -0.644 1.00 96.06 174 ASP A CA 1
ATOM 1470 C C . ASP A 1 174 ? 7.706 4.139 -0.588 1.00 96.06 174 ASP A C 1
ATOM 1472 O O . ASP A 1 174 ? 6.795 4.301 0.220 1.00 96.06 174 ASP A O 1
ATOM 1476 N N . PHE A 1 175 ? 7.775 3.054 -1.366 1.00 96.31 175 PHE A N 1
ATOM 1477 C CA . PHE A 1 175 ? 6.780 1.982 -1.346 1.00 96.31 175 PHE A CA 1
ATOM 1478 C C . PHE A 1 175 ? 6.623 1.366 0.050 1.00 96.31 175 PHE A C 1
ATOM 1480 O O . PHE A 1 175 ? 5.513 1.300 0.579 1.00 96.31 175 PHE A O 1
ATOM 1487 N N . CYS A 1 176 ? 7.727 0.973 0.691 1.00 95.19 176 CYS A N 1
ATOM 1488 C CA . CYS A 1 176 ? 7.691 0.425 2.051 1.00 95.19 176 CYS A CA 1
ATOM 1489 C C . CYS A 1 176 ? 7.106 1.427 3.057 1.00 95.19 176 CYS A C 1
ATOM 1491 O O . CYS A 1 176 ? 6.345 1.043 3.948 1.00 95.19 176 CYS A O 1
ATOM 1493 N N . SER A 1 177 ? 7.439 2.709 2.903 1.00 96.38 177 SER A N 1
ATOM 1494 C CA . SER A 1 177 ? 6.955 3.783 3.773 1.00 96.38 177 SER A CA 1
ATOM 1495 C C . SER A 1 177 ? 5.445 3.980 3.632 1.00 96.38 177 SER A C 1
ATOM 1497 O O . SER A 1 177 ? 4.742 4.003 4.640 1.00 96.38 177 SER A O 1
ATOM 1499 N N . MET A 1 178 ? 4.923 4.019 2.401 1.00 97.62 178 MET A N 1
ATOM 1500 C CA . MET A 1 178 ? 3.479 4.098 2.138 1.00 97.62 178 MET A CA 1
ATOM 1501 C C . MET A 1 178 ? 2.719 2.921 2.745 1.00 97.62 178 MET A C 1
ATOM 1503 O O . MET A 1 178 ? 1.696 3.113 3.398 1.00 97.62 178 MET A O 1
ATOM 1507 N N . LEU A 1 179 ? 3.226 1.700 2.558 1.00 96.75 179 LEU A N 1
ATOM 1508 C CA . LEU A 1 179 ? 2.596 0.496 3.099 1.00 96.75 179 LEU A CA 1
ATOM 1509 C C . LEU A 1 179 ? 2.633 0.450 4.629 1.00 96.75 179 LEU A C 1
ATOM 1511 O O . LEU A 1 179 ? 1.679 -0.003 5.261 1.00 96.75 179 LEU A O 1
ATOM 1515 N N . THR A 1 180 ? 3.711 0.953 5.228 1.00 95.88 180 THR A N 1
ATOM 1516 C CA . THR A 1 180 ? 3.820 1.084 6.685 1.00 95.88 180 THR A CA 1
ATOM 1517 C C . THR A 1 180 ? 2.797 2.084 7.216 1.00 95.88 180 THR A C 1
ATOM 1519 O O . THR A 1 180 ? 2.108 1.783 8.188 1.00 95.88 180 THR A O 1
ATOM 1522 N N . ILE A 1 181 ? 2.656 3.243 6.565 1.00 96.25 181 ILE A N 1
ATOM 1523 C CA . ILE A 1 181 ? 1.635 4.243 6.905 1.00 96.25 181 ILE A CA 1
ATOM 1524 C C . ILE A 1 181 ? 0.228 3.635 6.792 1.00 96.25 181 ILE A C 1
ATOM 1526 O O . ILE A 1 181 ? -0.572 3.751 7.718 1.00 96.25 181 ILE A O 1
ATOM 1530 N N . TYR A 1 182 ? -0.057 2.928 5.695 1.00 96.69 182 TYR A N 1
ATOM 1531 C CA . TYR A 1 182 ? -1.323 2.219 5.493 1.00 96.69 182 TYR A CA 1
ATOM 1532 C C . TYR A 1 182 ? -1.644 1.265 6.654 1.00 96.69 182 TYR A C 1
ATOM 1534 O O . TYR A 1 182 ? -2.739 1.326 7.215 1.00 96.69 182 TYR A O 1
ATOM 1542 N N . GLN A 1 183 ? -0.684 0.422 7.059 1.00 95.75 183 GLN A N 1
ATOM 1543 C CA . GLN A 1 183 ? -0.875 -0.497 8.185 1.00 95.75 183 GLN A CA 1
ATOM 1544 C C . GLN A 1 183 ? -1.107 0.258 9.495 1.00 95.75 183 GLN A C 1
ATOM 1546 O O . GLN A 1 183 ? -2.020 -0.099 10.235 1.00 95.75 183 GLN A O 1
ATOM 1551 N N . LYS A 1 184 ? -0.321 1.306 9.775 1.00 95.50 184 LYS A N 1
ATOM 1552 C CA . LYS A 1 184 ? -0.454 2.106 11.001 1.00 95.50 184 LYS A CA 1
ATOM 1553 C C . LYS A 1 184 ? -1.841 2.720 11.138 1.00 95.50 184 LYS A C 1
ATOM 1555 O O . LYS A 1 184 ? -2.491 2.532 12.165 1.00 95.50 184 LYS A O 1
ATOM 1560 N N . ILE A 1 185 ? -2.305 3.405 10.093 1.00 94.69 185 ILE A N 1
ATOM 1561 C CA . ILE A 1 185 ? -3.603 4.083 10.115 1.00 94.69 185 ILE A CA 1
ATOM 1562 C C . ILE A 1 185 ? -4.736 3.072 10.305 1.00 94.69 185 ILE A C 1
ATOM 1564 O O . ILE A 1 185 ? -5.623 3.309 11.120 1.00 94.69 185 ILE A O 1
ATOM 1568 N N . LEU A 1 186 ? -4.710 1.933 9.605 1.00 95.25 186 LEU A N 1
ATOM 1569 C CA . LEU A 1 186 ? -5.767 0.928 9.741 1.00 95.25 186 LEU A CA 1
ATOM 1570 C C . LEU A 1 186 ? -5.749 0.218 11.091 1.00 95.25 186 LEU A C 1
ATOM 1572 O O . LEU A 1 186 ? -6.816 -0.001 11.655 1.00 95.25 186 LEU A O 1
ATOM 1576 N N . ILE A 1 187 ? -4.573 -0.098 11.640 1.00 95.12 187 ILE A N 1
ATOM 1577 C CA . ILE A 1 187 ? -4.472 -0.656 12.994 1.00 95.12 187 ILE A CA 1
ATOM 1578 C C . ILE A 1 187 ? -5.091 0.314 14.002 1.00 95.12 187 ILE A C 1
ATOM 1580 O O . ILE A 1 187 ? -5.943 -0.098 14.786 1.00 95.12 187 ILE A O 1
ATOM 1584 N N . TYR A 1 188 ? -4.703 1.591 13.941 1.00 94.00 188 TYR A N 1
ATOM 1585 C CA . TYR A 1 188 ? -5.225 2.628 14.826 1.00 94.00 188 TYR A CA 1
ATOM 1586 C C . TYR A 1 188 ? -6.740 2.785 14.676 1.00 94.00 188 TYR A C 1
ATOM 1588 O O . TYR A 1 188 ? -7.492 2.694 15.647 1.00 94.00 188 TYR A O 1
ATOM 1596 N N . LYS A 1 189 ? -7.212 2.977 13.441 1.00 92.25 189 LYS A N 1
ATOM 1597 C CA . LYS A 1 189 ? -8.605 3.341 13.186 1.00 92.25 189 LYS A CA 1
ATOM 1598 C C . LYS A 1 189 ? -9.579 2.191 13.412 1.00 92.25 189 LYS A C 1
ATOM 1600 O O . LYS A 1 189 ? -10.704 2.427 13.844 1.00 92.25 189 LYS A O 1
ATOM 1605 N N . LEU A 1 190 ? -9.152 0.960 13.140 1.00 92.38 190 LEU A N 1
ATOM 1606 C CA . LEU A 1 190 ? -9.943 -0.243 13.400 1.00 92.38 190 LEU A CA 1
ATOM 1607 C C . LEU A 1 190 ? -9.744 -0.785 14.820 1.00 92.38 190 LEU A C 1
ATOM 1609 O O . LEU A 1 190 ? -10.331 -1.815 15.147 1.00 92.38 190 LEU A O 1
ATOM 1613 N N . GLN A 1 191 ? -8.919 -0.115 15.639 1.00 90.88 191 GLN A N 1
ATOM 1614 C CA . GLN A 1 191 ? -8.561 -0.533 16.998 1.00 90.88 191 GLN A CA 1
ATOM 1615 C C . GLN A 1 191 ? -8.114 -2.001 17.039 1.00 90.88 191 GLN A C 1
ATOM 1617 O O . GLN A 1 191 ? -8.511 -2.777 17.910 1.00 90.88 191 GLN A O 1
ATOM 1622 N N . LEU A 1 192 ? -7.329 -2.405 16.035 1.00 90.50 192 LEU A N 1
ATOM 1623 C CA . LEU A 1 192 ? -6.948 -3.798 15.850 1.00 90.50 192 LEU A CA 1
ATOM 1624 C C . LEU A 1 192 ? -6.017 -4.222 16.977 1.00 90.50 192 LEU A C 1
ATOM 1626 O O . LEU A 1 192 ? -4.946 -3.652 17.112 1.00 90.50 192 LEU A O 1
ATOM 1630 N N . SER A 1 193 ? -6.368 -5.265 17.714 1.00 86.88 193 SER A N 1
ATOM 1631 C CA . SER A 1 193 ? -5.595 -5.817 18.826 1.00 86.88 193 SER A CA 1
ATOM 1632 C C . SER A 1 193 ? -5.025 -7.204 18.497 1.00 86.88 193 SER A C 1
ATOM 1634 O O . SER A 1 193 ? -5.408 -7.849 17.522 1.00 86.88 193 SER A O 1
ATOM 1636 N N . GLN A 1 194 ? -4.107 -7.721 19.322 1.00 82.56 194 GLN A N 1
ATOM 1637 C CA . GLN A 1 194 ? -3.536 -9.058 19.092 1.00 82.56 194 GLN A CA 1
ATOM 1638 C C . GLN A 1 194 ? -4.565 -10.195 19.140 1.00 82.56 194 GLN A C 1
ATOM 1640 O O . GLN A 1 194 ? -4.359 -11.243 18.517 1.00 82.56 194 GLN A O 1
ATOM 1645 N N . VAL A 1 195 ? -5.638 -10.016 19.917 1.00 79.94 195 VAL A N 1
ATOM 1646 C CA . VAL A 1 195 ? -6.697 -11.024 20.060 1.00 79.94 195 VAL A CA 1
ATOM 1647 C C . VAL A 1 195 ? -7.552 -11.130 18.799 1.00 79.94 195 VAL A C 1
ATOM 1649 O O . VAL A 1 195 ? -8.164 -12.167 18.569 1.00 79.94 195 VAL A O 1
ATOM 1652 N N . ASP A 1 196 ? -7.506 -10.113 17.938 1.00 80.62 196 ASP A N 1
ATOM 1653 C CA . ASP A 1 196 ? -8.236 -10.086 16.670 1.00 80.62 196 ASP A CA 1
ATOM 1654 C C . ASP A 1 196 ? -7.572 -10.918 15.572 1.00 80.62 196 ASP A C 1
ATOM 1656 O O . ASP A 1 196 ? -8.200 -11.250 14.570 1.00 80.62 196 ASP A O 1
ATOM 1660 N N . LEU A 1 197 ? -6.303 -11.284 15.762 1.00 82.62 197 LEU A N 1
ATOM 1661 C CA . LEU A 1 197 ? -5.612 -12.220 14.890 1.00 82.62 197 LEU A CA 1
ATOM 1662 C C . LEU A 1 197 ? -6.013 -13.653 15.246 1.00 82.62 197 LEU A C 1
ATOM 1664 O O . LEU A 1 197 ? -5.542 -14.222 16.243 1.00 82.62 197 LEU A O 1
ATOM 1668 N N . ASN A 1 198 ? -6.824 -14.268 14.389 1.00 80.94 198 ASN A N 1
ATOM 1669 C CA . ASN A 1 198 ? -7.187 -15.670 14.544 1.00 80.94 198 ASN A CA 1
ATOM 1670 C C . ASN A 1 198 ? -5.997 -16.603 14.235 1.00 80.94 198 ASN A C 1
ATOM 1672 O O . ASN A 1 198 ? -4.992 -16.215 13.627 1.00 80.94 198 ASN A O 1
ATOM 1676 N N . THR A 1 199 ? -6.100 -17.861 14.667 1.00 83.25 199 THR A N 1
ATOM 1677 C CA . THR A 1 199 ? -5.034 -18.863 14.497 1.00 83.25 199 THR A CA 1
ATOM 1678 C C . THR A 1 199 ? -4.650 -19.058 13.030 1.00 83.25 199 THR A C 1
ATOM 1680 O O . THR A 1 199 ? -3.466 -19.164 12.721 1.00 83.25 199 THR A O 1
ATOM 1683 N N . SER A 1 200 ? -5.620 -19.036 12.111 1.00 83.62 200 SER A N 1
ATOM 1684 C CA . SER A 1 200 ? -5.362 -19.183 10.674 1.00 83.62 200 SER A CA 1
ATOM 1685 C C . SER A 1 200 ? -4.522 -18.025 10.118 1.00 83.62 200 SER A C 1
ATOM 1687 O O . SER A 1 200 ? -3.528 -18.255 9.431 1.00 83.62 200 SER A O 1
ATOM 1689 N N . GLN A 1 201 ? -4.842 -16.782 10.486 1.00 83.12 201 GLN A N 1
ATOM 1690 C CA . GLN A 1 201 ? -4.092 -15.587 10.087 1.00 83.12 201 GLN A CA 1
ATOM 1691 C C . GLN A 1 201 ? -2.663 -15.610 10.647 1.00 83.12 201 GLN A C 1
ATOM 1693 O O . GLN A 1 201 ? -1.710 -15.328 9.917 1.00 83.12 201 GLN A O 1
ATOM 1698 N N . LYS A 1 202 ? -2.492 -16.015 11.915 1.00 81.88 202 LYS A N 1
ATOM 1699 C CA . LYS A 1 202 ? -1.169 -16.179 12.548 1.00 81.88 202 LYS A CA 1
ATOM 1700 C C . LYS A 1 202 ? -0.326 -17.229 11.823 1.00 81.88 202 LYS A C 1
A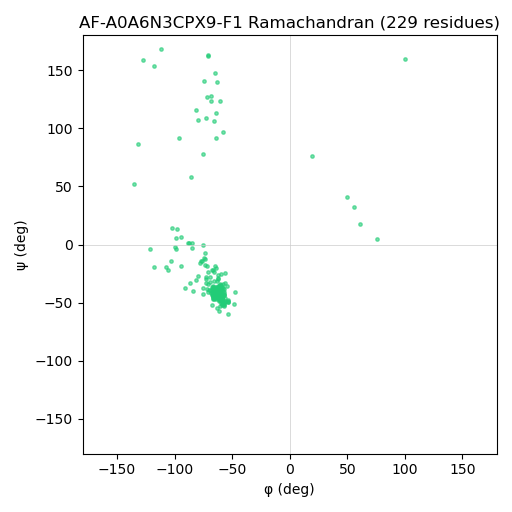TOM 1702 O O . LYS A 1 202 ? 0.819 -16.945 11.472 1.00 81.88 202 LYS A O 1
ATOM 1707 N N . LEU A 1 203 ? -0.903 -18.397 11.543 1.00 83.44 203 LEU A N 1
ATOM 1708 C CA . LEU A 1 203 ? -0.230 -19.476 10.815 1.00 83.44 203 LEU A CA 1
ATOM 1709 C C . LEU A 1 203 ? 0.121 -19.067 9.382 1.00 83.44 203 LEU A C 1
ATOM 1711 O O . LEU A 1 203 ? 1.206 -19.388 8.902 1.00 83.44 203 LEU A O 1
ATOM 1715 N N . ARG A 1 204 ? -0.756 -18.320 8.700 1.00 82.38 204 ARG A N 1
ATOM 1716 C 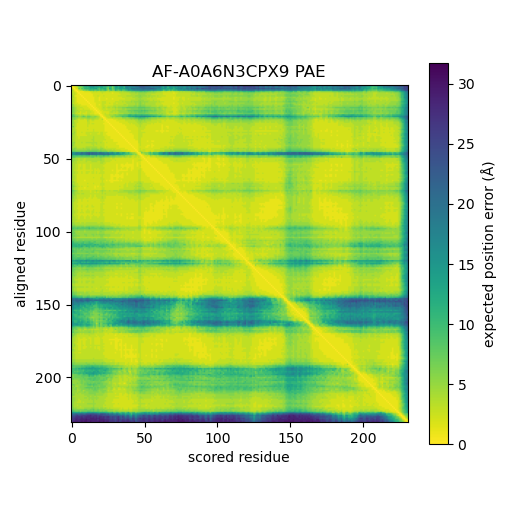CA . ARG A 1 204 ? -0.498 -17.828 7.341 1.00 82.38 204 ARG A CA 1
ATOM 1717 C C . ARG A 1 204 ? 0.678 -16.852 7.307 1.00 82.38 204 ARG A C 1
ATOM 1719 O O . ARG A 1 204 ? 1.527 -16.969 6.424 1.00 82.38 204 ARG A O 1
ATOM 1726 N N . PHE A 1 205 ? 0.778 -15.948 8.284 1.00 83.31 205 PHE A N 1
ATOM 1727 C CA . PHE A 1 205 ? 1.955 -15.091 8.459 1.00 83.31 205 PHE A CA 1
ATOM 1728 C C . PHE A 1 205 ? 3.237 -15.921 8.627 1.00 83.31 205 PHE A C 1
ATOM 1730 O O . PHE A 1 205 ? 4.197 -15.723 7.881 1.00 83.31 205 PHE A O 1
ATOM 1737 N N . GLU A 1 206 ? 3.249 -16.880 9.557 1.00 84.19 206 GLU A N 1
ATOM 1738 C CA . GLU A 1 206 ? 4.441 -17.693 9.834 1.00 84.19 206 GLU A CA 1
ATOM 1739 C C . GLU A 1 206 ? 4.853 -18.559 8.648 1.00 84.19 206 GLU A C 1
ATOM 1741 O O . GLU A 1 206 ? 6.023 -18.576 8.273 1.00 84.19 206 GLU A O 1
ATOM 1746 N N . HIS A 1 207 ? 3.901 -19.253 8.030 1.00 84.12 207 HIS A N 1
ATOM 1747 C CA . HIS A 1 207 ? 4.178 -20.168 6.931 1.00 84.12 207 HIS A CA 1
ATOM 1748 C C . HIS A 1 207 ? 4.672 -19.428 5.678 1.00 84.12 207 HIS A C 1
ATOM 1750 O O . HIS A 1 207 ? 5.559 -19.908 4.966 1.00 84.12 207 HIS A O 1
ATOM 1756 N N . SER A 1 208 ? 4.113 -18.250 5.389 1.00 81.25 208 SER A N 1
ATOM 1757 C CA . SER A 1 208 ? 4.436 -17.518 4.164 1.00 81.25 208 SER A CA 1
ATOM 1758 C C . SER A 1 208 ? 5.597 -16.534 4.306 1.00 81.25 208 SER A C 1
ATOM 1760 O O . SER A 1 208 ? 6.374 -16.392 3.358 1.00 81.25 208 SER A O 1
ATOM 1762 N N . LEU A 1 209 ? 5.718 -15.856 5.451 1.00 84.38 209 LEU A N 1
ATOM 1763 C CA . LEU A 1 209 ? 6.684 -14.771 5.675 1.00 84.38 209 LEU A CA 1
ATOM 1764 C C . LEU A 1 209 ? 7.696 -15.075 6.786 1.00 84.38 209 LEU A C 1
ATOM 1766 O O . LEU A 1 209 ? 8.770 -14.475 6.799 1.00 84.38 209 LEU A O 1
ATOM 1770 N N . GL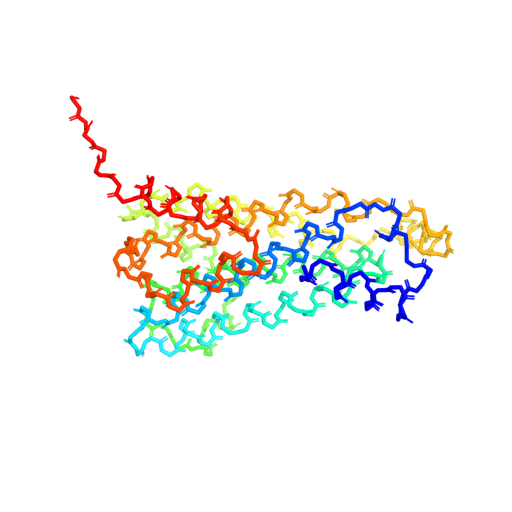Y A 1 210 ? 7.391 -16.033 7.662 1.00 86.62 210 GLY A N 1
ATOM 1771 C CA . GLY A 1 210 ? 8.221 -16.414 8.800 1.00 86.62 210 GLY A CA 1
ATOM 1772 C C . GLY A 1 210 ? 7.738 -15.817 10.121 1.00 86.62 210 GLY A C 1
ATOM 1773 O O . GLY A 1 210 ? 7.021 -14.814 10.164 1.00 86.62 210 GLY A O 1
ATOM 1774 N N . LYS A 1 211 ? 8.170 -16.444 11.220 1.00 87.94 211 LYS A N 1
ATOM 1775 C CA . LYS A 1 211 ? 7.842 -16.038 12.595 1.00 87.94 211 LYS A CA 1
ATOM 1776 C C . LYS A 1 211 ? 8.251 -14.594 12.902 1.00 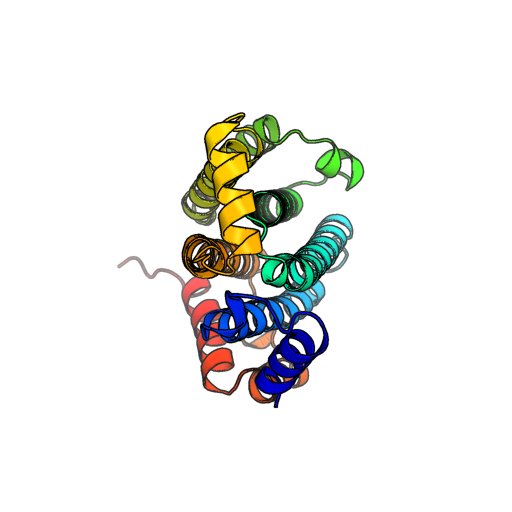87.94 211 LYS A C 1
ATOM 1778 O O . LYS A 1 211 ? 7.473 -13.851 13.483 1.00 87.94 211 LYS A O 1
ATOM 1783 N N . GLU A 1 212 ? 9.425 -14.177 12.435 1.00 89.25 212 GLU A N 1
ATOM 1784 C CA . GLU A 1 212 ? 9.942 -12.820 12.644 1.00 89.25 212 GLU A CA 1
ATOM 1785 C C . GLU A 1 212 ? 9.005 -11.737 12.077 1.00 89.25 212 GLU A C 1
ATOM 1787 O O . GLU A 1 212 ? 8.718 -10.748 12.745 1.00 89.25 212 GLU A O 1
ATOM 1792 N N . GLU A 1 213 ? 8.479 -11.922 10.862 1.00 87.75 213 GLU A N 1
ATOM 1793 C CA . GLU A 1 213 ? 7.574 -10.940 10.249 1.00 87.75 213 GLU A CA 1
ATOM 1794 C C . GLU A 1 213 ? 6.205 -10.901 10.927 1.00 87.75 213 GLU A C 1
ATOM 1796 O O . GLU A 1 213 ? 5.619 -9.821 11.057 1.00 87.75 213 GLU A O 1
ATOM 1801 N N . ARG A 1 214 ? 5.716 -12.050 11.411 1.00 89.38 214 ARG A N 1
ATOM 1802 C CA . ARG A 1 214 ? 4.528 -12.092 12.270 1.00 89.38 214 ARG A CA 1
ATOM 1803 C C . ARG A 1 214 ? 4.762 -11.272 13.537 1.00 89.38 214 ARG A C 1
ATOM 1805 O O . ARG A 1 214 ? 3.939 -10.428 13.878 1.00 89.38 214 ARG A O 1
ATOM 1812 N N . ASP A 1 215 ? 5.880 -11.513 14.216 1.00 90.31 215 ASP A N 1
ATOM 1813 C CA . ASP A 1 215 ? 6.198 -10.874 15.493 1.00 90.31 215 ASP A CA 1
ATOM 1814 C C . ASP A 1 215 ? 6.383 -9.358 15.321 1.00 90.31 215 ASP A C 1
ATOM 1816 O O . ASP A 1 215 ? 5.887 -8.589 16.141 1.00 90.31 215 ASP A O 1
ATOM 1820 N N . LYS A 1 216 ? 6.965 -8.901 14.202 1.00 91.19 216 LYS A N 1
ATOM 1821 C CA . LYS A 1 216 ? 7.008 -7.472 13.834 1.00 91.19 216 LYS A CA 1
ATOM 1822 C C . LYS A 1 216 ? 5.621 -6.865 13.637 1.00 91.19 216 LYS A C 1
ATOM 1824 O O . LYS A 1 216 ? 5.386 -5.741 14.071 1.00 91.19 216 LYS A O 1
ATOM 1829 N N . PHE A 1 217 ? 4.703 -7.568 12.971 1.00 91.12 217 PHE A N 1
ATOM 1830 C CA . PHE A 1 217 ? 3.334 -7.074 12.782 1.00 91.12 217 PHE A CA 1
ATOM 1831 C C . PHE A 1 217 ? 2.571 -6.996 14.112 1.00 91.12 217 PHE A C 1
ATOM 1833 O O . PHE A 1 217 ? 1.899 -6.008 14.393 1.00 91.12 217 PHE A O 1
ATOM 1840 N N . ILE A 1 218 ? 2.745 -8.000 14.970 1.00 90.50 218 ILE A N 1
ATOM 1841 C CA . ILE A 1 218 ? 2.198 -8.024 16.329 1.00 90.50 218 ILE A CA 1
ATOM 1842 C C . ILE A 1 218 ? 2.783 -6.887 17.188 1.00 90.50 218 ILE A C 1
ATOM 1844 O O . ILE A 1 218 ? 2.048 -6.213 17.911 1.00 90.50 218 ILE A O 1
ATOM 1848 N N . ALA A 1 219 ? 4.089 -6.637 17.093 1.00 92.19 219 ALA A N 1
ATOM 1849 C CA . ALA A 1 219 ? 4.745 -5.528 17.779 1.00 92.19 219 ALA A CA 1
ATOM 1850 C C . ALA A 1 219 ? 4.226 -4.168 17.289 1.00 92.19 219 ALA A C 1
ATOM 1852 O O . ALA A 1 219 ? 3.982 -3.282 18.107 1.00 92.19 219 ALA A O 1
ATOM 1853 N N . LEU A 1 220 ? 3.988 -4.021 15.979 1.00 92.88 220 LEU A N 1
ATOM 1854 C CA . LEU A 1 220 ? 3.368 -2.824 15.411 1.00 92.88 220 LEU A CA 1
ATOM 1855 C C . LEU A 1 220 ? 1.975 -2.588 16.011 1.00 92.88 220 LEU A C 1
ATOM 1857 O O . LEU A 1 220 ? 1.708 -1.488 16.489 1.00 92.88 220 LEU A O 1
ATOM 1861 N N . ILE A 1 221 ? 1.133 -3.626 16.065 1.00 92.94 221 ILE A N 1
ATOM 1862 C CA . 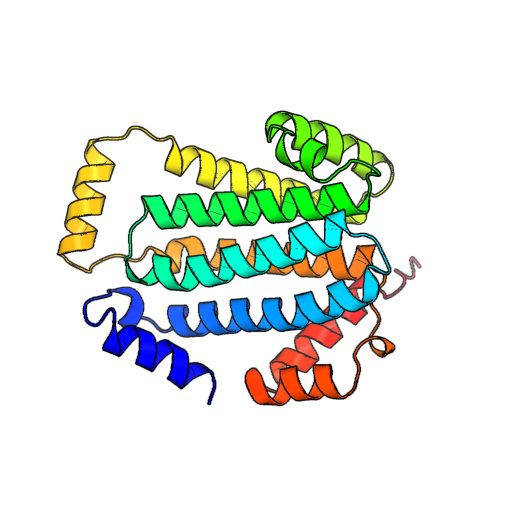ILE A 1 221 ? -0.190 -3.567 16.706 1.00 92.94 221 ILE A CA 1
ATOM 1863 C C . ILE A 1 221 ? -0.093 -3.070 18.151 1.00 92.94 221 ILE A C 1
ATOM 1865 O O . ILE A 1 221 ? -0.807 -2.150 18.548 1.00 92.94 221 ILE A O 1
ATOM 1869 N N . ASN A 1 222 ? 0.822 -3.637 18.934 1.00 90.81 222 ASN A N 1
ATOM 1870 C CA . ASN A 1 222 ? 1.003 -3.229 20.325 1.00 90.81 222 ASN A CA 1
ATOM 1871 C C . ASN A 1 222 ? 1.462 -1.781 20.456 1.00 90.81 222 ASN A C 1
ATOM 1873 O O . ASN A 1 222 ? 0.949 -1.063 21.305 1.00 90.81 222 ASN A O 1
ATOM 1877 N N . SER A 1 223 ? 2.411 -1.353 19.622 1.00 91.50 223 SER A N 1
ATOM 1878 C CA . SER A 1 223 ? 2.968 0.002 19.685 1.00 91.50 223 SER A CA 1
ATOM 1879 C C . SER A 1 223 ? 1.928 1.092 19.417 1.00 91.50 223 SER A C 1
ATOM 1881 O O . SER A 1 223 ? 2.079 2.211 19.891 1.00 91.50 223 SER A O 1
ATOM 1883 N N . ILE A 1 224 ? 0.870 0.758 18.675 1.00 89.62 224 ILE A N 1
ATOM 1884 C CA . ILE A 1 224 ? -0.206 1.684 18.315 1.00 89.62 224 ILE A CA 1
ATOM 1885 C C . ILE A 1 224 ? -1.287 1.736 19.404 1.00 89.62 224 ILE A C 1
ATOM 1887 O O . ILE A 1 224 ? -1.865 2.793 19.630 1.00 89.62 224 ILE A O 1
ATOM 1891 N N . ASN A 1 225 ? -1.537 0.619 20.095 1.00 79.50 225 ASN A N 1
ATOM 1892 C CA . ASN A 1 225 ? -2.611 0.508 21.089 1.00 79.50 225 ASN A CA 1
ATOM 1893 C C . ASN A 1 225 ? -2.162 0.660 22.548 1.00 79.50 225 ASN A C 1
ATOM 1895 O O . ASN A 1 225 ? -3.002 0.580 23.444 1.00 79.50 225 ASN A O 1
ATOM 1899 N N . GLN A 1 226 ? -0.867 0.826 22.828 1.00 64.00 226 GLN A N 1
ATOM 1900 C CA . GLN A 1 226 ? -0.445 1.126 24.192 1.00 64.00 226 GLN A CA 1
ATOM 1901 C C . GLN A 1 226 ? -0.919 2.534 24.573 1.00 64.00 226 GLN A C 1
ATOM 1903 O O . GLN A 1 226 ? -0.638 3.481 23.836 1.00 64.00 226 GLN A O 1
ATOM 1908 N N . PRO A 1 227 ? -1.620 2.701 25.711 1.00 48.84 227 PRO A N 1
ATOM 1909 C CA . PRO A 1 227 ? -1.911 4.028 26.215 1.00 48.84 227 PRO A CA 1
ATOM 1910 C C . PRO A 1 227 ? -0.570 4.707 26.483 1.00 48.84 227 PRO A C 1
ATOM 1912 O O . PRO A 1 227 ? 0.263 4.183 27.225 1.00 48.84 227 PRO A O 1
ATOM 1915 N N . THR A 1 228 ? -0.340 5.863 25.866 1.00 43.56 228 THR A N 1
ATOM 1916 C CA . THR A 1 228 ? 0.693 6.785 26.328 1.00 43.56 228 THR A CA 1
ATOM 1917 C C . THR A 1 228 ? 0.353 7.132 27.769 1.00 43.56 228 THR A C 1
ATOM 1919 O O . THR A 1 228 ? -0.495 7.984 28.022 1.00 43.56 228 THR A O 1
ATOM 1922 N N . TYR A 1 229 ? 0.974 6.435 28.718 1.00 35.75 229 TYR A N 1
ATOM 1923 C CA . TYR A 1 229 ? 1.063 6.900 30.089 1.00 35.75 229 TYR A CA 1
ATOM 1924 C C . TYR A 1 229 ? 1.896 8.181 30.046 1.00 35.75 229 TYR A C 1
ATOM 1926 O O . TYR A 1 229 ? 3.124 8.144 30.052 1.00 35.75 229 TYR A O 1
ATOM 1934 N N . THR A 1 230 ? 1.227 9.321 29.913 1.00 36.69 230 THR A N 1
ATOM 1935 C CA . THR A 1 230 ? 1.795 10.603 30.320 1.00 36.69 230 THR A CA 1
ATOM 1936 C C . THR A 1 230 ? 1.954 10.551 31.835 1.00 36.69 230 THR A C 1
ATOM 1938 O O . THR A 1 230 ? 0.953 10.536 32.553 1.00 36.69 230 THR A O 1
ATOM 1941 N N . LEU A 1 231 ? 3.209 10.421 32.276 1.00 33.44 231 LEU A N 1
ATOM 1942 C CA . LEU A 1 231 ? 3.657 10.778 33.623 1.00 33.44 231 LEU A CA 1
ATOM 1943 C C . LEU A 1 231 ? 3.465 12.279 33.856 1.00 33.44 231 LEU A C 1
ATOM 1945 O O . LEU A 1 231 ? 3.681 13.045 32.887 1.00 33.44 231 LEU A O 1
#

Organism: NCBI:txid261299